Protein AF-A0A0Q4F014-F1 (afdb_monomer)

Sequence (186 aa):
MSDSNPTPARIEATPTVIALLEAEIAEYNSRRAKLLEVVVGLTANRRAEVFRQHLEGLTLKTTYNAHRIKAGKILVAKLREELKPLIEQVLVKELAIHLAETEVVLYEDTEKDILRERAVKKETGLYADTARFIDLLYDEHEVSRDDFAALTTEDVAAVAALINERVSARLSEEMCTESLNFARKF

Structure (mmCIF, N/CA/C/O backbone):
data_AF-A0A0Q4F014-F1
#
_entry.id   AF-A0A0Q4F014-F1
#
loop_
_atom_site.group_PDB
_atom_site.id
_atom_site.type_symbol
_atom_site.label_atom_id
_atom_site.label_alt_id
_atom_site.label_comp_id
_atom_site.label_asym_id
_atom_site.label_entity_id
_atom_site.label_seq_id
_atom_site.pdbx_PDB_ins_code
_atom_site.Cartn_x
_atom_site.Cartn_y
_atom_site.Cartn_z
_atom_site.occupancy
_atom_site.B_iso_or_equiv
_atom_site.auth_seq_id
_atom_site.auth_comp_id
_atom_site.auth_asym_id
_atom_site.auth_atom_id
_atom_site.pdbx_PDB_model_num
ATOM 1 N N . MET A 1 1 ? 9.035 -53.066 -26.451 1.00 45.34 1 MET A N 1
ATOM 2 C CA . MET A 1 1 ? 7.852 -52.536 -25.747 1.00 45.34 1 MET A CA 1
ATOM 3 C C . MET A 1 1 ? 8.224 -51.149 -25.273 1.00 45.34 1 MET A C 1
ATOM 5 O O . MET A 1 1 ? 9.157 -51.036 -24.491 1.00 45.34 1 MET A O 1
ATOM 9 N N . SER A 1 2 ? 7.609 -50.119 -25.847 1.00 42.97 2 SER A N 1
ATOM 10 C CA . SER A 1 2 ? 7.869 -48.723 -25.494 1.00 42.97 2 SER A CA 1
ATOM 11 C C . SER A 1 2 ? 6.534 -48.098 -25.129 1.00 42.97 2 SER A C 1
ATOM 13 O O . SER A 1 2 ? 5.765 -47.715 -26.009 1.00 42.97 2 SER A O 1
ATOM 15 N N . ASP A 1 3 ? 6.262 -48.069 -23.827 1.00 46.41 3 ASP A N 1
ATOM 16 C CA . ASP A 1 3 ? 5.122 -47.377 -23.241 1.00 46.41 3 ASP A CA 1
ATOM 17 C C . ASP A 1 3 ? 5.286 -45.877 -23.487 1.00 46.41 3 ASP A C 1
ATOM 19 O O . ASP A 1 3 ? 6.085 -45.187 -22.852 1.00 46.41 3 ASP A O 1
ATOM 23 N N . SER A 1 4 ? 4.559 -45.380 -24.480 1.00 50.50 4 SER A N 1
ATOM 24 C CA . SER A 1 4 ? 4.423 -43.956 -24.753 1.00 50.50 4 SER A CA 1
ATOM 25 C C . SER A 1 4 ? 3.271 -43.444 -23.898 1.00 50.50 4 SER A C 1
ATOM 27 O O . SER A 1 4 ? 2.104 -43.615 -24.240 1.00 50.50 4 SER A O 1
ATOM 29 N N . ASN A 1 5 ? 3.599 -42.832 -22.759 1.00 49.75 5 ASN A N 1
ATOM 30 C CA . ASN A 1 5 ? 2.619 -42.064 -22.000 1.00 49.75 5 ASN A CA 1
ATOM 31 C C . ASN A 1 5 ? 2.065 -40.943 -22.899 1.00 49.75 5 ASN A C 1
ATOM 33 O O . ASN A 1 5 ? 2.863 -40.173 -23.448 1.00 49.75 5 ASN A O 1
ATOM 37 N N . PRO A 1 6 ? 0.735 -40.817 -23.059 1.00 55.22 6 PRO A N 1
ATOM 38 C CA . PRO A 1 6 ? 0.159 -39.723 -23.821 1.00 55.22 6 PRO A CA 1
ATOM 39 C C . PRO A 1 6 ? 0.491 -38.405 -23.122 1.00 55.22 6 PRO A C 1
ATOM 41 O O . PRO A 1 6 ? 0.203 -38.208 -21.941 1.00 55.22 6 PRO A O 1
ATOM 44 N N . THR A 1 7 ? 1.130 -37.502 -23.860 1.00 52.91 7 THR A N 1
ATOM 45 C CA . THR A 1 7 ? 1.354 -36.124 -23.428 1.00 52.91 7 THR A CA 1
ATOM 46 C C . THR A 1 7 ? -0.013 -35.493 -23.144 1.00 52.91 7 THR A C 1
ATOM 48 O O . THR A 1 7 ? -0.881 -35.564 -24.019 1.00 52.91 7 THR A O 1
ATOM 51 N N . PRO A 1 8 ? -0.258 -34.911 -21.954 1.00 55.22 8 PRO A N 1
ATOM 52 C CA . PRO A 1 8 ? -1.534 -34.266 -21.676 1.00 55.22 8 PRO A CA 1
ATOM 53 C C . PRO A 1 8 ? -1.769 -33.178 -22.723 1.00 55.22 8 PRO A C 1
ATOM 55 O O . PRO A 1 8 ? -0.875 -32.372 -22.994 1.00 55.22 8 PRO A O 1
ATOM 58 N N . ALA A 1 9 ? -2.951 -33.200 -23.344 1.00 58.34 9 ALA A N 1
ATOM 59 C CA . ALA A 1 9 ? -3.348 -32.221 -24.343 1.00 58.34 9 ALA A CA 1
ATOM 60 C C . ALA A 1 9 ? -3.104 -30.816 -23.779 1.00 58.34 9 ALA A C 1
ATOM 62 O O . ALA A 1 9 ? -3.673 -30.448 -22.749 1.00 58.34 9 ALA A O 1
ATOM 63 N N . ARG A 1 10 ? -2.224 -30.045 -24.429 1.00 52.28 10 ARG A N 1
ATOM 64 C CA . ARG A 1 10 ? -2.078 -28.617 -24.148 1.00 52.28 10 ARG A CA 1
ATOM 65 C C . ARG A 1 10 ? -3.430 -27.986 -24.447 1.00 52.28 10 ARG A C 1
ATOM 67 O O . ARG A 1 10 ? -3.801 -27.853 -25.607 1.00 52.28 10 ARG A O 1
ATOM 74 N N . ILE A 1 11 ? -4.181 -27.655 -23.401 1.00 57.47 11 ILE A N 1
ATOM 75 C CA . ILE A 1 11 ? -5.375 -26.828 -23.525 1.00 57.47 11 ILE A CA 1
ATOM 76 C C . ILE A 1 11 ? -4.857 -25.456 -23.953 1.00 57.47 11 ILE A C 1
ATOM 78 O O . ILE A 1 11 ? -4.347 -24.695 -23.134 1.00 57.47 11 ILE A O 1
ATOM 82 N N . GLU A 1 12 ? -4.891 -25.176 -25.254 1.00 58.44 12 GLU A N 1
ATOM 83 C CA . GLU A 1 12 ? -4.642 -23.832 -25.758 1.00 58.44 12 GLU A CA 1
ATOM 84 C C . GLU A 1 12 ? -5.725 -22.928 -25.172 1.00 58.44 12 GLU A C 1
ATOM 86 O O . GLU A 1 12 ? -6.923 -23.168 -25.354 1.00 58.44 12 GLU A O 1
ATOM 91 N N . ALA A 1 13 ? -5.300 -21.932 -24.395 1.00 58.28 13 ALA A N 1
ATOM 92 C CA . ALA A 1 13 ? -6.182 -20.949 -23.790 1.00 58.28 13 ALA A CA 1
ATOM 93 C C . ALA A 1 13 ? -6.796 -20.095 -24.905 1.00 58.28 13 ALA A C 1
ATOM 95 O O . ALA A 1 13 ? -6.282 -19.044 -25.279 1.00 58.28 13 ALA A O 1
ATOM 96 N N . THR A 1 14 ? -7.878 -20.597 -25.492 1.00 73.81 14 THR A N 1
ATOM 97 C CA . THR A 1 14 ? -8.671 -19.843 -26.455 1.00 73.81 14 THR A CA 1
ATOM 98 C C . THR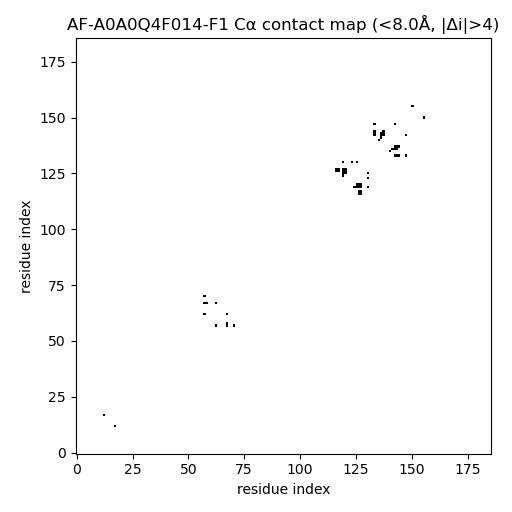 A 1 14 ? -9.268 -18.616 -25.757 1.00 73.81 14 THR A C 1
ATOM 100 O O . THR A 1 14 ? -9.560 -18.678 -24.558 1.00 73.81 14 THR A O 1
ATOM 103 N N . PRO A 1 15 ? -9.500 -17.507 -26.482 1.00 74.88 15 PRO A N 1
ATOM 104 C CA . PRO A 1 15 ? -10.088 -16.290 -25.912 1.00 74.88 15 PRO A CA 1
ATOM 105 C C . PRO A 1 15 ? -11.377 -16.553 -25.117 1.00 74.88 15 PRO A C 1
ATOM 107 O O . PRO A 1 15 ? -11.633 -15.924 -24.097 1.00 74.88 15 PRO A O 1
ATOM 110 N N . THR A 1 16 ? -12.156 -17.551 -25.538 1.00 79.19 16 THR A N 1
ATOM 111 C CA . THR A 1 16 ? -13.380 -17.998 -24.869 1.00 79.19 16 THR A CA 1
ATOM 112 C C . THR A 1 16 ? -13.122 -18.634 -23.499 1.00 79.19 16 THR A C 1
ATOM 114 O O . THR A 1 16 ? -13.867 -18.383 -22.557 1.00 79.19 16 THR A O 1
ATOM 117 N N . VAL A 1 17 ? -12.069 -19.447 -23.362 1.00 75.81 17 VAL A N 1
ATOM 118 C CA . VAL A 1 17 ? -11.690 -20.083 -22.086 1.00 75.81 17 VAL A CA 1
ATOM 119 C C . VAL A 1 17 ? -11.156 -19.042 -21.104 1.00 75.81 17 VAL A C 1
ATOM 121 O O . VAL A 1 17 ? -11.468 -19.110 -19.919 1.00 75.81 17 VAL A O 1
ATOM 124 N N . ILE A 1 18 ? -10.412 -18.052 -21.602 1.00 75.56 18 ILE A N 1
ATOM 125 C CA . ILE A 1 18 ? -9.924 -16.922 -20.800 1.00 75.56 18 ILE A CA 1
ATOM 126 C C . ILE A 1 18 ? -11.105 -16.095 -20.275 1.00 75.56 18 ILE A C 1
ATOM 128 O O . ILE A 1 18 ? -11.187 -15.869 -19.073 1.00 75.56 18 ILE A O 1
ATOM 132 N N . ALA A 1 19 ? -12.072 -15.746 -21.129 1.00 77.94 19 ALA A N 1
ATOM 133 C CA . ALA A 1 19 ? -13.258 -14.993 -20.715 1.00 77.94 19 ALA A CA 1
ATOM 134 C C . ALA A 1 19 ? -14.113 -15.741 -19.671 1.00 77.94 19 ALA A C 1
ATOM 136 O O . ALA A 1 19 ? -14.634 -15.134 -18.736 1.00 77.94 19 ALA A O 1
ATOM 137 N N . LEU A 1 20 ? -14.240 -17.068 -19.798 1.00 80.81 20 LEU A N 1
ATOM 138 C CA . LEU A 1 20 ? -14.924 -17.899 -18.799 1.00 80.81 20 LEU A CA 1
ATOM 139 C C . LEU A 1 20 ? -14.169 -17.929 -17.462 1.00 80.81 20 LEU A C 1
ATOM 141 O O . LEU A 1 20 ? -14.793 -17.839 -16.407 1.00 80.81 20 LEU A O 1
ATOM 145 N N . LEU A 1 21 ? -12.836 -18.014 -17.495 1.00 73.25 21 LEU A N 1
ATOM 146 C CA . LEU A 1 21 ? -11.988 -17.929 -16.303 1.00 73.25 21 LEU A CA 1
ATOM 147 C C . LEU A 1 21 ? -12.102 -16.565 -15.617 1.00 73.25 21 LEU A C 1
ATOM 149 O O . LEU A 1 21 ? -12.238 -16.507 -14.399 1.00 73.25 21 LEU A O 1
ATOM 153 N N . GLU A 1 22 ? -12.082 -15.476 -16.380 1.00 78.94 22 GLU A N 1
ATOM 154 C CA . GLU A 1 22 ? -12.242 -14.116 -15.856 1.00 78.94 22 GLU A CA 1
ATOM 155 C C . GLU A 1 22 ? -13.612 -13.920 -15.198 1.00 78.94 22 GLU A C 1
ATOM 157 O O . GLU A 1 22 ? -13.694 -13.367 -14.098 1.00 78.94 22 GLU A O 1
ATOM 162 N N . ALA A 1 23 ? -14.679 -14.432 -15.820 1.00 82.62 23 ALA A N 1
ATOM 163 C CA . ALA A 1 23 ? -16.021 -14.411 -15.249 1.00 82.62 23 ALA A CA 1
ATOM 164 C C . ALA A 1 23 ? -16.101 -15.215 -13.939 1.00 82.62 23 ALA A C 1
ATOM 166 O O . ALA A 1 23 ? -16.638 -14.720 -12.947 1.00 82.62 23 ALA A O 1
ATOM 167 N N . GLU A 1 24 ? -15.509 -16.412 -13.896 1.00 80.38 24 GLU A N 1
ATOM 168 C CA . GLU A 1 24 ? -15.485 -17.248 -12.690 1.00 80.38 24 GLU A CA 1
ATOM 169 C C . GLU A 1 24 ? -14.663 -16.598 -11.565 1.00 80.38 24 GLU A C 1
ATOM 171 O O . GLU A 1 24 ? -15.078 -16.609 -10.404 1.00 80.38 24 GLU A O 1
ATOM 176 N N . ILE A 1 25 ? -13.525 -15.972 -11.892 1.00 76.38 25 ILE A N 1
ATOM 177 C CA . ILE A 1 25 ? -12.703 -15.214 -10.937 1.00 76.38 25 ILE A CA 1
ATOM 178 C C . ILE A 1 25 ? -13.498 -14.030 -10.373 1.00 76.38 25 ILE A C 1
ATOM 180 O O . ILE A 1 25 ? -13.494 -13.807 -9.158 1.00 76.38 25 ILE A O 1
ATOM 184 N N . ALA A 1 26 ? -14.208 -13.285 -11.224 1.00 80.88 26 ALA A N 1
ATOM 185 C CA . ALA A 1 26 ? -15.057 -12.179 -10.793 1.00 80.88 26 ALA A CA 1
ATOM 186 C C . ALA A 1 26 ? -16.190 -12.662 -9.869 1.00 80.88 26 ALA A C 1
ATOM 188 O O . ALA A 1 26 ? -16.422 -12.079 -8.804 1.00 80.88 26 ALA A O 1
ATOM 189 N N . GLU A 1 27 ? -16.852 -13.767 -10.219 1.00 87.12 27 GLU A N 1
ATOM 190 C CA . GLU A 1 27 ? -17.915 -14.359 -9.407 1.00 87.12 27 GLU A CA 1
ATOM 191 C C . GLU A 1 27 ? -17.386 -14.900 -8.070 1.00 87.12 27 GLU A C 1
ATOM 193 O O . GLU A 1 27 ? -18.003 -14.705 -7.017 1.00 87.12 27 GLU A O 1
ATOM 198 N N . TYR A 1 28 ? -16.230 -15.566 -8.075 1.00 83.50 28 TYR A N 1
ATOM 199 C CA . TYR A 1 28 ? -15.555 -16.034 -6.866 1.00 83.50 28 TYR A CA 1
ATOM 200 C C . TYR A 1 28 ? -15.204 -14.869 -5.932 1.00 83.50 28 TYR A C 1
ATOM 202 O O . TYR A 1 28 ? -15.502 -14.921 -4.735 1.00 83.50 28 TYR A O 1
ATOM 210 N N . ASN A 1 29 ? -14.635 -13.787 -6.470 1.00 76.94 29 ASN A N 1
ATOM 211 C CA . ASN A 1 29 ? -14.290 -12.600 -5.690 1.00 76.94 29 ASN A CA 1
ATOM 212 C C . ASN A 1 29 ? -15.531 -11.927 -5.085 1.00 76.94 29 ASN A C 1
ATOM 214 O O . ASN A 1 29 ? -15.505 -11.546 -3.912 1.00 76.94 29 ASN A O 1
ATOM 218 N N . SER A 1 30 ? -16.639 -11.862 -5.830 1.00 85.06 30 SER A N 1
ATOM 219 C CA . SER A 1 30 ? -17.924 -11.356 -5.328 1.00 85.06 30 SER A CA 1
ATOM 220 C C . SER A 1 30 ? -18.484 -12.220 -4.188 1.00 85.06 30 SER A C 1
ATOM 222 O O . SER A 1 30 ? -18.825 -11.711 -3.113 1.00 85.06 30 SER A O 1
ATOM 224 N N . ARG A 1 31 ? -18.489 -13.551 -4.361 1.00 85.00 31 ARG A N 1
ATOM 225 C CA . ARG A 1 31 ? -18.903 -14.510 -3.318 1.00 85.00 31 ARG A CA 1
ATOM 226 C C . ARG A 1 31 ? -18.041 -14.383 -2.058 1.00 85.00 31 ARG A C 1
ATOM 228 O O . ARG A 1 31 ? -18.578 -14.360 -0.949 1.00 85.00 31 ARG A O 1
ATOM 235 N N . ARG A 1 32 ? -16.721 -14.241 -2.215 1.00 81.31 32 ARG A N 1
ATOM 236 C CA . ARG A 1 32 ? -15.766 -14.040 -1.113 1.00 81.31 32 ARG A CA 1
ATOM 237 C C . ARG A 1 32 ? -16.019 -12.733 -0.359 1.00 81.31 32 ARG A C 1
ATOM 239 O O . ARG A 1 32 ? -16.021 -12.754 0.870 1.00 81.31 32 ARG A O 1
ATOM 246 N N . ALA A 1 33 ? -16.253 -11.623 -1.060 1.00 79.19 33 ALA A N 1
ATOM 247 C CA . ALA A 1 33 ? -16.550 -10.331 -0.438 1.00 79.19 33 ALA A CA 1
ATOM 248 C C . ALA A 1 33 ? -17.818 -10.398 0.429 1.00 79.19 33 ALA A C 1
ATOM 250 O O . ALA A 1 33 ? -17.796 -9.998 1.593 1.00 79.19 33 ALA A O 1
ATOM 251 N N . LYS A 1 34 ? -18.886 -11.013 -0.093 1.00 78.56 34 LYS A N 1
ATOM 252 C CA . LYS A 1 34 ? -20.145 -11.212 0.63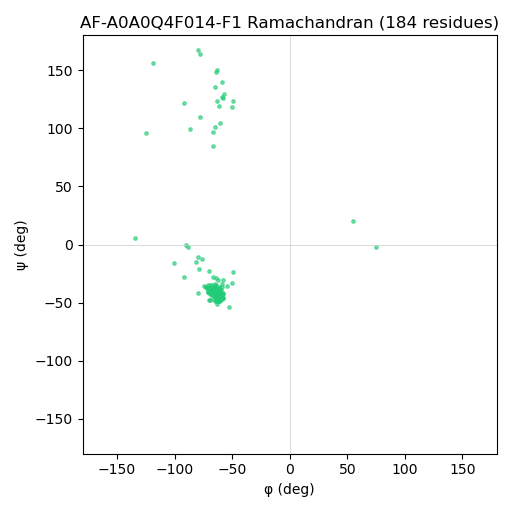9 1.00 78.56 34 LYS A CA 1
ATOM 253 C C . LYS A 1 34 ? -19.973 -12.099 1.876 1.00 78.56 34 LYS A C 1
ATOM 255 O O . LYS A 1 34 ? -20.554 -11.831 2.925 1.00 78.56 34 LYS A O 1
ATOM 260 N N . LEU A 1 35 ? -19.159 -13.153 1.776 1.00 72.75 35 LEU A N 1
ATOM 261 C CA . LEU A 1 35 ? -18.855 -14.025 2.912 1.00 72.75 35 LEU A CA 1
ATOM 262 C C . LEU A 1 35 ? -18.100 -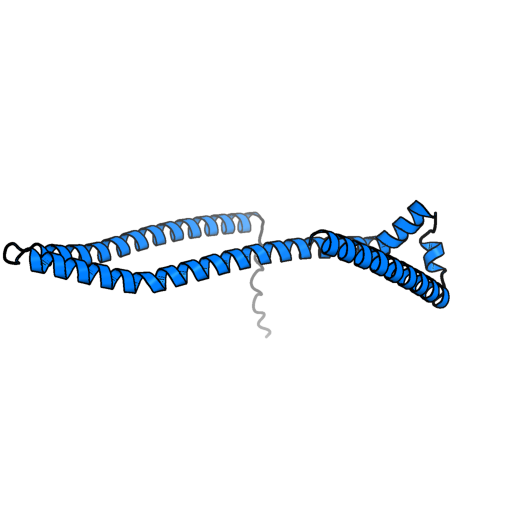13.266 4.013 1.00 72.75 35 LEU A C 1
ATOM 264 O O . LEU A 1 35 ? -18.423 -13.409 5.191 1.00 72.75 35 LEU A O 1
ATOM 268 N N . LEU A 1 36 ? -17.120 -12.442 3.632 1.00 69.94 36 LEU A N 1
ATOM 269 C CA . LEU A 1 36 ? -16.377 -11.596 4.565 1.00 69.94 36 LEU A CA 1
ATOM 270 C C . LEU A 1 36 ? -17.295 -10.589 5.260 1.00 69.94 36 LEU A C 1
ATOM 272 O O . LEU A 1 36 ? -17.232 -10.476 6.480 1.00 69.94 36 LEU A O 1
ATOM 276 N N . GLU A 1 37 ? -18.187 -9.926 4.526 1.00 71.31 37 GLU A N 1
ATOM 277 C CA . GLU A 1 37 ? -19.175 -8.998 5.090 1.00 71.31 37 GLU A CA 1
ATOM 278 C C . GLU A 1 37 ? -20.071 -9.684 6.135 1.00 71.31 37 GLU A C 1
ATOM 280 O O . GLU A 1 37 ? -20.238 -9.185 7.250 1.00 71.31 37 GLU A O 1
ATOM 285 N N . VAL A 1 38 ? -20.576 -10.882 5.823 1.00 68.44 38 VAL A N 1
ATOM 286 C CA . VAL A 1 38 ? -21.398 -11.680 6.746 1.00 68.44 38 VAL A CA 1
ATOM 287 C C . VAL A 1 38 ? -20.604 -12.112 7.981 1.00 68.44 38 VAL A C 1
ATOM 289 O O . VAL A 1 38 ? -21.108 -12.006 9.099 1.00 68.44 38 VAL A O 1
ATOM 292 N N . VAL A 1 39 ? -19.361 -12.574 7.821 1.00 64.06 39 VAL A N 1
ATOM 293 C CA . VAL A 1 39 ? -18.500 -12.978 8.947 1.00 64.06 39 VAL A CA 1
ATOM 294 C C . VAL A 1 39 ? -18.150 -11.779 9.829 1.00 64.06 39 VAL A C 1
ATOM 296 O O . VAL A 1 39 ? -18.202 -11.893 11.057 1.00 64.06 39 VAL A O 1
ATOM 299 N N . VAL A 1 40 ? -17.849 -10.621 9.240 1.00 68.31 40 VAL A N 1
ATOM 300 C CA . VAL A 1 40 ? -17.622 -9.362 9.967 1.00 68.31 40 VAL A CA 1
ATOM 301 C C . VAL A 1 40 ? -18.883 -8.960 10.735 1.00 68.31 40 VAL A C 1
ATOM 303 O O . VAL A 1 40 ? -18.802 -8.709 11.937 1.00 68.31 40 VAL A O 1
ATOM 306 N N . GLY A 1 41 ? -20.058 -9.004 10.103 1.00 63.75 41 GLY A N 1
ATOM 307 C CA . GLY A 1 41 ? -21.338 -8.728 10.761 1.00 63.75 41 GLY A CA 1
ATOM 308 C C . GLY A 1 41 ? -21.638 -9.687 11.920 1.00 63.75 41 GLY A C 1
ATOM 309 O O . GLY A 1 41 ? -22.002 -9.257 13.015 1.00 63.75 41 GLY A O 1
ATOM 310 N N . LEU A 1 42 ? -21.422 -10.992 11.732 1.00 55.56 42 LEU A N 1
ATOM 311 C CA . LEU A 1 42 ? -21.648 -12.018 12.759 1.00 55.56 42 LEU A CA 1
ATOM 312 C C . LEU A 1 42 ? -20.670 -11.903 13.937 1.00 55.56 42 LEU A C 1
ATOM 314 O O . LEU A 1 42 ? -21.066 -12.054 15.096 1.00 55.56 42 LEU A O 1
ATOM 318 N N . THR A 1 43 ? -19.394 -11.629 13.664 1.00 57.94 43 THR A N 1
ATOM 319 C CA . THR A 1 43 ? -18.368 -11.474 14.707 1.00 57.94 43 THR A CA 1
ATOM 320 C C . THR A 1 43 ? -18.524 -10.165 15.479 1.00 57.94 43 THR A C 1
ATOM 322 O O . THR A 1 43 ? -18.359 -10.171 16.704 1.00 57.94 43 THR A O 1
ATOM 325 N N . ALA A 1 44 ? -18.921 -9.078 14.811 1.00 58.09 44 ALA A N 1
ATOM 326 C CA . ALA A 1 44 ? -19.290 -7.819 15.453 1.00 58.09 44 ALA A CA 1
ATOM 327 C C . ALA A 1 44 ? -20.519 -7.991 16.363 1.00 58.09 44 ALA A C 1
ATOM 329 O O . ALA A 1 44 ? -20.475 -7.590 17.527 1.00 58.09 44 ALA A O 1
ATOM 330 N N . ASN A 1 45 ? -21.565 -8.680 15.889 1.00 59.03 45 ASN A N 1
ATOM 331 C CA . ASN A 1 45 ? -22.789 -8.922 16.661 1.00 59.03 45 ASN A CA 1
ATOM 332 C C . ASN A 1 45 ? -22.545 -9.792 17.899 1.00 59.03 45 ASN A C 1
ATOM 334 O O . ASN A 1 45 ? -22.982 -9.435 18.990 1.00 59.03 45 ASN A O 1
ATOM 338 N N . ARG A 1 46 ? -21.783 -10.888 17.781 1.00 57.81 46 ARG A N 1
ATOM 339 C CA . ARG A 1 46 ? -21.501 -11.775 18.924 1.00 57.81 46 ARG A CA 1
ATOM 340 C C . ARG A 1 46 ? -20.660 -11.092 20.005 1.00 57.81 46 ARG A C 1
ATOM 342 O O . ARG A 1 46 ? -20.898 -11.312 21.189 1.00 57.81 46 ARG A O 1
ATOM 349 N N . ARG A 1 47 ? -19.685 -10.259 19.625 1.00 65.19 47 ARG A N 1
ATOM 350 C CA . ARG A 1 47 ? -18.888 -9.481 20.591 1.00 65.19 47 ARG A CA 1
ATOM 351 C C . ARG A 1 47 ? -19.714 -8.361 21.225 1.00 65.19 47 ARG A C 1
ATOM 353 O O . ARG A 1 47 ? -19.616 -8.162 22.433 1.00 65.19 47 ARG A O 1
ATOM 360 N N . ALA A 1 48 ? -20.568 -7.693 20.451 1.00 65.56 48 ALA A N 1
ATOM 361 C CA . ALA A 1 48 ? -21.510 -6.707 20.975 1.00 65.56 48 ALA A CA 1
ATOM 362 C C . ALA A 1 48 ? -22.495 -7.328 21.983 1.00 65.56 48 ALA A C 1
ATOM 364 O O . ALA A 1 48 ? -22.765 -6.715 23.010 1.00 65.56 48 ALA A O 1
ATOM 365 N N . GLU A 1 49 ? -22.969 -8.555 21.740 1.00 65.94 49 GLU A N 1
ATOM 366 C CA . GLU A 1 49 ? -23.815 -9.333 22.659 1.00 65.94 49 GLU A CA 1
ATOM 367 C C . GLU A 1 49 ? -23.136 -9.553 24.023 1.00 65.94 49 GLU A C 1
ATOM 369 O O . GLU A 1 49 ? -23.738 -9.315 25.068 1.00 65.94 49 GLU A O 1
ATOM 374 N N . VAL A 1 50 ? -21.855 -9.945 24.021 1.00 70.62 50 VAL A N 1
ATOM 375 C CA . VAL A 1 50 ? -21.068 -10.183 25.245 1.00 70.62 50 VAL A CA 1
ATOM 376 C C . VAL A 1 50 ? -20.898 -8.894 26.053 1.00 70.62 50 VAL A C 1
ATOM 378 O O . VAL A 1 50 ? -21.074 -8.895 27.272 1.00 70.62 50 VAL A O 1
ATOM 381 N N . PHE A 1 51 ? -20.604 -7.772 25.390 1.00 67.38 51 PHE A N 1
ATOM 382 C CA . PHE A 1 51 ? -20.507 -6.479 26.072 1.00 67.38 51 PHE A CA 1
ATOM 383 C C . PHE A 1 51 ? -21.867 -5.980 26.568 1.00 67.38 51 PHE A C 1
ATOM 385 O O . PHE A 1 51 ? -21.939 -5.403 27.654 1.00 67.38 51 PHE A O 1
ATOM 392 N N . ARG A 1 52 ? -22.951 -6.253 25.833 1.00 70.88 52 ARG A N 1
ATOM 393 C CA . ARG A 1 52 ? -24.323 -5.939 26.250 1.00 70.88 52 ARG A CA 1
ATOM 394 C C . ARG A 1 52 ? -24.700 -6.681 27.529 1.00 70.88 52 ARG A C 1
ATOM 396 O O . ARG A 1 52 ? -25.133 -6.037 28.475 1.00 70.88 52 ARG A O 1
ATOM 403 N N . GLN A 1 53 ? -24.419 -7.980 27.611 1.00 72.81 53 GLN A N 1
ATOM 404 C CA . GLN A 1 53 ? -24.642 -8.782 28.822 1.00 72.81 53 GLN A CA 1
ATOM 405 C C . GLN A 1 53 ? -23.824 -8.272 30.019 1.00 72.81 53 GLN A C 1
ATOM 407 O O . GLN A 1 53 ? -24.312 -8.237 31.149 1.00 72.81 53 GLN A O 1
ATOM 412 N N . HIS A 1 54 ? -22.586 -7.824 29.786 1.00 70.06 54 HIS A N 1
ATOM 413 C CA . HIS A 1 54 ? -21.756 -7.234 30.840 1.00 70.06 54 HIS A CA 1
ATOM 414 C C . HIS A 1 54 ? -22.338 -5.905 31.354 1.00 70.06 54 HIS A C 1
ATOM 416 O O . HIS A 1 54 ? -22.352 -5.652 32.558 1.00 70.06 54 HIS A O 1
ATOM 422 N N . LEU A 1 55 ? -22.869 -5.073 30.452 1.00 71.44 55 LEU A N 1
ATOM 423 C CA . LEU A 1 55 ? -23.565 -3.832 30.798 1.00 71.44 55 LEU A CA 1
ATOM 424 C C . LEU A 1 55 ? -24.910 -4.095 31.496 1.00 71.44 55 LEU A C 1
ATOM 426 O O . LEU A 1 55 ? -25.236 -3.396 32.453 1.00 71.44 55 LEU A O 1
ATOM 430 N N . GLU A 1 56 ? -25.658 -5.119 31.087 1.00 72.25 56 GLU A N 1
ATOM 431 C CA . GLU A 1 56 ? -26.892 -5.573 31.746 1.00 72.25 56 GLU A CA 1
ATOM 432 C C . GLU A 1 56 ? -26.630 -6.068 33.180 1.00 72.25 56 GLU A C 1
ATOM 434 O O . GLU A 1 56 ? -27.379 -5.747 34.104 1.00 72.25 56 GLU A O 1
ATOM 439 N N . GLY A 1 57 ? -25.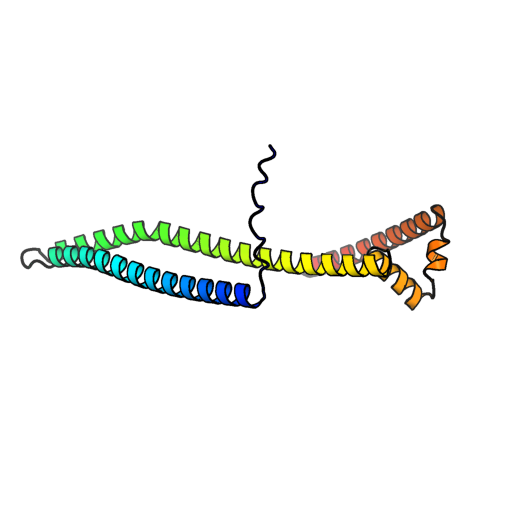509 -6.758 33.416 1.00 68.44 57 GLY A N 1
ATOM 440 C CA . GLY A 1 57 ? -25.066 -7.119 34.767 1.00 68.44 57 GLY A CA 1
ATOM 441 C C . GLY A 1 57 ? -24.763 -5.901 35.652 1.00 68.44 57 GLY A C 1
ATOM 442 O O . GLY A 1 57 ? -24.992 -5.928 36.863 1.00 68.44 57 GLY A O 1
ATOM 443 N N . LEU A 1 58 ? -24.310 -4.792 35.060 1.00 64.69 58 LEU A N 1
ATOM 444 C CA . LEU A 1 58 ? -24.057 -3.539 35.774 1.00 64.69 58 LEU A CA 1
ATOM 445 C C . LEU A 1 58 ? -25.337 -2.738 36.057 1.00 64.69 58 LEU A C 1
ATOM 447 O O . LEU A 1 58 ? -25.338 -1.923 36.979 1.00 64.69 58 LEU A O 1
ATOM 451 N N . THR A 1 59 ? -26.433 -2.954 35.325 1.00 61.09 59 THR A N 1
ATOM 452 C CA . THR A 1 59 ? -27.707 -2.233 35.521 1.00 61.09 59 THR A CA 1
ATOM 453 C C . THR A 1 59 ? -28.650 -2.889 36.540 1.00 61.09 59 THR A C 1
ATOM 455 O O . THR A 1 59 ? -29.683 -2.296 36.874 1.00 61.09 59 THR A O 1
ATOM 458 N N . LEU A 1 60 ? -28.279 -4.042 37.119 1.00 71.88 60 LEU A N 1
ATOM 459 C CA . LEU A 1 60 ? -29.036 -4.750 38.165 1.00 71.88 60 LEU A CA 1
ATOM 460 C C . LEU A 1 60 ? -29.449 -3.824 39.318 1.00 71.88 60 LEU A C 1
ATOM 462 O O . LEU A 1 60 ? -28.597 -3.206 39.958 1.00 71.88 60 LEU A O 1
ATOM 466 N N . LYS A 1 61 ? -30.760 -3.742 39.610 1.00 61.72 61 LYS A N 1
ATOM 467 C CA . LYS A 1 61 ? -31.388 -2.822 40.594 1.00 61.72 61 LYS A CA 1
ATOM 468 C C . LYS A 1 61 ? -30.725 -2.788 41.981 1.00 61.72 61 LYS A C 1
ATOM 470 O O . LYS A 1 61 ? -30.862 -1.790 42.676 1.00 61.72 61 LYS A O 1
ATOM 475 N N . THR A 1 62 ? -30.020 -3.843 42.371 1.00 67.56 62 THR A N 1
ATOM 476 C CA . THR A 1 62 ? -29.350 -3.993 43.671 1.00 67.56 62 THR A CA 1
ATOM 477 C C . THR A 1 62 ? -27.987 -3.294 43.761 1.00 67.56 62 THR A C 1
ATOM 479 O O . THR A 1 62 ? -27.477 -3.092 44.859 1.00 67.56 62 THR A O 1
ATOM 482 N N . THR A 1 63 ? -27.392 -2.889 42.637 1.00 68.75 63 THR A N 1
ATOM 483 C CA . THR A 1 63 ? -26.065 -2.257 42.601 1.00 68.75 63 THR A CA 1
ATOM 484 C C . THR A 1 63 ? -26.180 -0.733 42.683 1.00 68.75 63 THR A C 1
ATOM 486 O O . THR A 1 63 ? -26.783 -0.118 41.804 1.00 68.75 63 THR A O 1
ATOM 489 N N . TYR A 1 64 ? -25.564 -0.093 43.684 1.00 79.19 64 TYR A N 1
ATOM 490 C CA . TYR A 1 64 ? -25.551 1.372 43.826 1.00 79.19 64 TYR A CA 1
ATOM 491 C C . TYR A 1 64 ? -24.938 2.084 42.605 1.00 79.19 64 TYR A C 1
ATOM 493 O O . TYR A 1 64 ? -23.894 1.675 42.092 1.00 79.19 64 TYR A O 1
ATOM 501 N N . ASN A 1 65 ? -25.525 3.215 42.191 1.00 79.44 65 ASN A N 1
ATOM 502 C CA . ASN A 1 65 ? -25.104 3.973 41.000 1.00 79.44 65 ASN A CA 1
ATOM 503 C C . ASN A 1 65 ? -23.616 4.366 40.997 1.00 79.44 65 ASN A C 1
ATOM 505 O O . ASN A 1 65 ? -22.975 4.311 39.949 1.00 79.44 65 ASN A O 1
ATOM 509 N N . ALA A 1 66 ? -23.033 4.693 42.155 1.00 80.94 66 ALA A N 1
ATOM 510 C CA . ALA A 1 66 ? -21.609 5.018 42.262 1.00 80.94 66 ALA A CA 1
ATOM 511 C C . ALA A 1 66 ? -20.698 3.856 41.811 1.00 80.94 66 ALA A C 1
ATOM 513 O O . ALA A 1 66 ? -19.705 4.071 41.113 1.00 80.94 66 ALA A O 1
ATOM 514 N N . HIS A 1 67 ? -21.067 2.615 42.141 1.00 78.75 67 HIS A N 1
ATOM 515 C CA . HIS A 1 67 ? -20.323 1.423 41.731 1.00 78.75 67 HIS A CA 1
ATOM 516 C C . HIS A 1 67 ? -20.482 1.140 40.234 1.00 78.75 67 HIS A C 1
ATOM 518 O O . HIS A 1 67 ? -19.501 0.795 39.576 1.00 78.75 67 HIS A O 1
ATOM 524 N N . ARG A 1 68 ? -21.678 1.370 39.676 1.00 76.62 68 ARG A N 1
ATOM 525 C CA . ARG A 1 68 ? -21.937 1.240 38.231 1.00 76.62 68 ARG A CA 1
ATOM 526 C C . ARG A 1 68 ? -21.090 2.217 37.415 1.00 76.62 68 ARG A C 1
ATOM 528 O O . ARG A 1 68 ? -20.451 1.818 36.446 1.00 76.62 68 ARG A O 1
ATOM 535 N N . ILE A 1 69 ? -21.023 3.479 37.850 1.00 79.81 69 ILE A N 1
ATOM 536 C CA . ILE A 1 69 ? -20.199 4.518 37.212 1.00 79.81 69 ILE A CA 1
ATOM 537 C C . ILE A 1 69 ? -18.716 4.138 37.270 1.00 79.81 69 ILE A C 1
ATOM 539 O O . ILE A 1 69 ? -18.013 4.248 36.265 1.00 79.81 69 ILE A O 1
ATOM 543 N N . LYS A 1 70 ? -18.231 3.668 38.427 1.00 81.50 70 LYS A N 1
ATOM 544 C CA . LYS A 1 70 ? -16.836 3.234 38.582 1.00 81.50 70 LYS A CA 1
ATOM 545 C C . LYS A 1 70 ? -16.503 2.066 37.648 1.00 81.50 70 LYS A C 1
ATOM 547 O O . LYS A 1 70 ? -15.491 2.127 36.955 1.00 81.50 70 LYS A O 1
ATOM 552 N N . ALA A 1 71 ? -17.360 1.049 37.584 1.00 78.81 71 ALA A N 1
ATOM 553 C CA . ALA A 1 71 ? -17.172 -0.100 36.701 1.00 78.81 71 ALA A CA 1
ATOM 554 C C . ALA A 1 71 ? -17.195 0.292 35.213 1.00 78.81 71 ALA A C 1
ATOM 556 O O . ALA A 1 71 ? -16.324 -0.132 34.458 1.00 78.81 71 ALA A O 1
ATOM 557 N N . GLY A 1 72 ? -18.119 1.172 34.807 1.00 80.69 72 GLY A N 1
ATOM 558 C CA . GLY A 1 72 ? -18.175 1.696 33.440 1.00 80.69 72 GLY A CA 1
ATOM 559 C C . GLY A 1 72 ? -16.904 2.454 33.045 1.00 80.69 72 GLY A C 1
ATOM 560 O O . GLY A 1 72 ? -16.359 2.223 31.969 1.00 80.69 72 GLY A O 1
ATOM 561 N N . LYS A 1 73 ? -16.368 3.300 33.937 1.00 83.44 73 LYS A N 1
ATOM 562 C CA . LYS A 1 73 ? -15.095 4.004 33.699 1.00 83.44 73 LYS A CA 1
ATOM 563 C C . LYS A 1 73 ? -13.916 3.040 33.529 1.00 83.44 73 LYS A C 1
ATOM 565 O O . LYS A 1 73 ? -13.091 3.257 32.647 1.00 83.44 73 LYS A O 1
ATOM 570 N N . ILE A 1 74 ? -13.852 1.981 34.338 1.00 83.00 74 ILE A N 1
ATOM 571 C CA . ILE A 1 74 ? -12.804 0.951 34.240 1.00 83.00 74 ILE A CA 1
ATOM 572 C C . ILE A 1 74 ? -12.910 0.197 32.909 1.00 83.00 74 ILE A C 1
ATOM 574 O O . ILE A 1 74 ? -11.900 0.010 32.235 1.00 83.00 74 ILE A O 1
ATOM 578 N N . LEU A 1 75 ? -14.123 -0.187 32.501 1.00 81.75 75 LEU A N 1
ATOM 579 C CA . LEU A 1 75 ? -14.349 -0.873 31.229 1.00 81.75 75 LEU A CA 1
ATOM 580 C C . LEU A 1 75 ? -13.938 0.001 30.036 1.00 81.75 75 LEU A C 1
ATOM 582 O O . LEU A 1 75 ? -13.237 -0.475 29.148 1.00 81.75 75 LEU A O 1
ATOM 586 N N . VAL A 1 76 ? -14.306 1.287 30.038 1.00 80.69 76 VAL A N 1
ATOM 587 C CA . VAL A 1 76 ? -13.888 2.237 28.992 1.00 80.69 76 VAL A CA 1
ATOM 588 C C . VAL A 1 76 ? -12.368 2.376 28.940 1.00 80.69 76 VAL A C 1
ATOM 590 O O . VAL A 1 76 ? -11.802 2.367 27.851 1.00 80.69 76 VAL A O 1
ATOM 593 N N . ALA A 1 77 ? -11.700 2.497 30.090 1.00 83.31 77 ALA A N 1
ATOM 594 C CA . ALA A 1 77 ? -10.243 2.592 30.136 1.00 83.31 77 ALA A CA 1
ATOM 595 C C . ALA A 1 77 ? -9.578 1.336 29.552 1.00 83.31 77 ALA A C 1
ATOM 597 O O . ALA A 1 77 ? -8.716 1.455 28.686 1.00 83.31 77 ALA A O 1
ATOM 598 N N . LYS A 1 78 ? -10.050 0.146 29.944 1.00 80.75 78 LYS A N 1
ATOM 599 C CA . LYS A 1 78 ? -9.547 -1.133 29.431 1.00 80.75 78 LYS A CA 1
ATOM 600 C C . LYS A 1 78 ? -9.718 -1.257 27.913 1.00 80.75 78 LYS A C 1
ATOM 602 O O . LYS A 1 78 ? -8.763 -1.571 27.215 1.00 80.75 78 LYS A O 1
ATOM 607 N N . LEU A 1 79 ? -10.908 -0.950 27.394 1.00 79.75 79 LEU A N 1
ATOM 608 C CA . LEU A 1 79 ? -11.172 -1.008 25.952 1.00 79.75 79 LEU A CA 1
ATOM 609 C C . LEU A 1 79 ? -10.338 0.010 25.166 1.00 79.75 79 LEU A C 1
ATOM 611 O O . LEU A 1 79 ? -9.926 -0.275 24.046 1.00 79.75 79 LEU A O 1
ATOM 615 N N . ARG A 1 80 ? -10.059 1.186 25.740 1.00 77.12 80 ARG A N 1
ATOM 616 C CA . ARG A 1 80 ? -9.154 2.167 25.123 1.00 77.12 80 ARG A CA 1
ATOM 617 C C . ARG A 1 80 ? -7.719 1.657 25.045 1.00 77.12 80 ARG A C 1
ATOM 619 O O . ARG A 1 80 ? -7.079 1.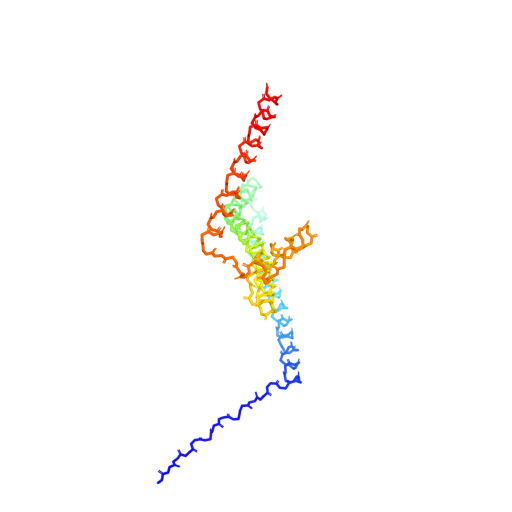873 24.020 1.00 77.12 80 ARG A O 1
ATOM 626 N N . GLU A 1 81 ? -7.225 0.990 26.086 1.00 83.62 81 GLU A N 1
ATOM 627 C CA . GLU A 1 81 ? -5.888 0.389 26.052 1.00 83.62 81 GLU A CA 1
ATOM 628 C C . GLU A 1 81 ? -5.787 -0.741 25.027 1.00 83.62 81 GLU A C 1
ATOM 630 O O . GLU A 1 81 ? -4.800 -0.805 24.303 1.00 83.62 81 GLU A O 1
ATOM 635 N N . GLU A 1 82 ? -6.818 -1.579 24.904 1.00 79.88 82 GLU A N 1
ATOM 636 C CA . GLU A 1 82 ? -6.871 -2.639 23.888 1.00 79.88 82 GLU A CA 1
ATOM 637 C C . GLU A 1 82 ? -6.976 -2.076 22.458 1.00 79.88 82 GLU A C 1
ATOM 639 O O . GLU A 1 82 ? -6.405 -2.637 21.523 1.00 79.88 82 GLU A O 1
ATOM 644 N N . LEU A 1 83 ? -7.678 -0.952 22.275 1.00 76.69 83 LEU A N 1
ATOM 645 C CA . LEU A 1 83 ? -7.874 -0.320 20.967 1.00 76.69 83 LEU A CA 1
ATOM 646 C C . LEU A 1 83 ? -6.616 0.393 20.452 1.00 76.69 83 LEU A C 1
ATOM 648 O O . LEU A 1 83 ? -6.361 0.396 19.249 1.00 76.69 83 LEU A O 1
ATOM 652 N N . LYS A 1 84 ? -5.828 0.997 21.345 1.00 75.19 84 LYS A N 1
ATOM 653 C CA . LYS A 1 84 ? -4.647 1.790 20.983 1.00 75.19 84 LYS A CA 1
ATOM 654 C C . LYS A 1 84 ? -3.648 1.053 20.064 1.00 75.19 84 LYS A C 1
ATOM 656 O O . LYS A 1 84 ? -3.377 1.586 18.988 1.00 75.19 84 LYS A O 1
ATOM 661 N N . PRO A 1 85 ? -3.149 -0.158 20.390 1.00 79.88 85 PRO A N 1
ATOM 662 C CA . PRO A 1 85 ? -2.206 -0.863 19.521 1.00 79.88 85 PRO A CA 1
ATOM 663 C C . PRO A 1 85 ? -2.836 -1.297 18.192 1.00 79.88 85 PRO A C 1
ATOM 665 O O . PRO A 1 85 ? -2.136 -1.399 17.189 1.00 79.88 85 PRO A O 1
ATOM 668 N N . LEU A 1 86 ? -4.153 -1.535 18.150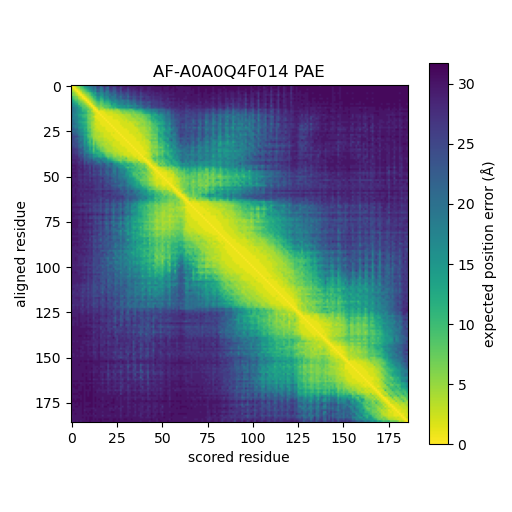 1.00 75.50 86 LEU A N 1
ATOM 669 C CA . LEU A 1 86 ? -4.853 -1.878 16.910 1.00 75.50 86 LEU A CA 1
ATOM 670 C C . LEU A 1 86 ? -4.924 -0.678 15.961 1.00 75.50 86 LEU A C 1
ATOM 672 O O . LEU A 1 86 ? -4.687 -0.839 14.768 1.00 75.50 86 LEU A O 1
ATOM 676 N N . ILE A 1 87 ? -5.195 0.522 16.483 1.00 68.62 87 ILE A N 1
ATOM 677 C CA . ILE A 1 87 ? -5.155 1.760 15.691 1.00 68.62 87 ILE A CA 1
ATOM 678 C C . ILE A 1 87 ? -3.744 1.994 15.149 1.00 68.62 87 ILE A C 1
ATOM 680 O O . ILE A 1 87 ? -3.590 2.278 13.965 1.00 68.62 87 ILE A O 1
ATOM 684 N N . GLU A 1 88 ? -2.717 1.835 15.985 1.00 73.81 88 GLU A N 1
ATOM 685 C CA . GLU A 1 88 ? -1.321 1.976 15.556 1.00 73.81 88 GLU A CA 1
ATOM 686 C C . GLU A 1 88 ? -0.976 0.981 14.436 1.00 73.81 88 GLU A C 1
ATOM 688 O O . GLU A 1 88 ? -0.408 1.374 13.420 1.00 73.81 88 GLU A O 1
ATOM 693 N N . GLN A 1 89 ? -1.387 -0.286 14.560 1.00 71.50 89 GLN A N 1
ATOM 694 C CA . GLN A 1 89 ? -1.190 -1.289 13.509 1.00 71.50 89 GLN A CA 1
ATOM 695 C C . GLN A 1 89 ? -1.911 -0.930 12.206 1.00 71.50 89 GLN A C 1
ATOM 697 O O . GLN A 1 89 ? -1.322 -1.079 11.137 1.00 71.50 89 GLN A O 1
ATOM 702 N N . VAL A 1 90 ? -3.157 -0.451 12.280 1.00 76.25 90 VAL A N 1
ATOM 703 C CA . VAL A 1 90 ? -3.917 -0.017 11.098 1.00 76.25 90 VAL A CA 1
ATOM 704 C C . VAL A 1 90 ? -3.215 1.152 10.412 1.00 76.25 90 VAL A C 1
ATOM 706 O O . VAL A 1 90 ? -2.965 1.077 9.215 1.00 76.25 90 VAL A O 1
ATOM 709 N N . LEU A 1 91 ? -2.814 2.181 11.163 1.00 74.75 91 LEU A N 1
ATOM 710 C CA . LEU A 1 91 ? -2.116 3.347 10.611 1.00 74.75 91 LEU A CA 1
ATOM 711 C C . LEU A 1 91 ? -0.781 2.972 9.957 1.00 74.75 91 LEU A C 1
ATOM 713 O O . LEU A 1 91 ? -0.473 3.448 8.868 1.00 74.75 91 LEU A O 1
ATOM 717 N N . VAL A 1 92 ? 0.002 2.093 10.591 1.00 80.69 92 VAL A N 1
ATOM 718 C CA . VAL A 1 92 ? 1.275 1.614 10.029 1.00 80.69 92 VAL A CA 1
ATOM 719 C C . VAL A 1 92 ? 1.049 0.832 8.736 1.00 80.69 92 VAL A C 1
ATOM 721 O O . VAL A 1 92 ? 1.818 0.981 7.788 1.00 80.69 92 VAL A O 1
ATOM 724 N N . LYS A 1 93 ? 0.011 -0.010 8.680 1.00 78.31 93 LYS A N 1
ATOM 725 C CA . LYS A 1 93 ? -0.306 -0.783 7.474 1.00 78.31 93 LYS A CA 1
ATOM 726 C C . LYS A 1 93 ? -0.824 0.098 6.346 1.00 78.31 93 LYS A C 1
ATOM 728 O O . LYS A 1 93 ? -0.386 -0.103 5.222 1.00 78.31 93 LYS A O 1
ATOM 733 N N . GLU A 1 94 ? -1.657 1.085 6.649 1.00 81.31 94 GLU A N 1
ATOM 734 C CA . GLU A 1 94 ? -2.143 2.045 5.657 1.00 81.31 94 GLU A CA 1
ATOM 735 C C . GLU A 1 94 ? -0.992 2.859 5.057 1.00 81.31 94 GLU A C 1
ATOM 737 O O . GLU A 1 94 ? -0.867 2.970 3.840 1.00 81.31 94 GLU A O 1
ATOM 742 N N . LEU A 1 95 ? -0.073 3.345 5.901 1.00 84.06 95 LEU A N 1
ATOM 743 C CA . LEU A 1 95 ? 1.128 4.038 5.436 1.00 84.06 95 LEU A CA 1
ATOM 744 C C . LEU A 1 95 ? 1.990 3.137 4.540 1.00 84.06 95 LEU A C 1
ATOM 746 O O . LEU A 1 95 ? 2.478 3.583 3.505 1.00 84.06 95 LEU A O 1
ATOM 750 N N . ALA A 1 96 ? 2.176 1.872 4.923 1.00 80.06 96 ALA A N 1
ATOM 751 C CA . ALA A 1 96 ? 2.943 0.919 4.127 1.00 80.06 96 ALA A CA 1
ATOM 752 C C . ALA A 1 96 ? 2.285 0.625 2.769 1.00 80.06 96 ALA A C 1
ATOM 754 O O . ALA A 1 96 ? 2.999 0.484 1.780 1.00 80.06 96 ALA A O 1
ATOM 755 N N . ILE A 1 97 ? 0.950 0.552 2.716 1.00 85.19 97 ILE A N 1
ATOM 756 C CA . ILE A 1 97 ? 0.195 0.396 1.466 1.00 85.19 97 ILE A CA 1
ATOM 757 C C . ILE A 1 97 ? 0.422 1.612 0.573 1.00 85.19 97 ILE A C 1
ATOM 759 O O . ILE A 1 97 ? 0.862 1.438 -0.556 1.00 85.19 97 ILE A O 1
ATOM 763 N N . HIS A 1 98 ? 0.234 2.828 1.086 1.00 80.12 98 HIS A N 1
ATOM 764 C CA . HIS A 1 98 ? 0.449 4.040 0.294 1.00 80.12 98 HIS A CA 1
ATOM 765 C C . HIS A 1 98 ? 1.883 4.182 -0.225 1.00 80.12 98 HIS A C 1
ATOM 767 O O . HIS A 1 98 ? 2.090 4.592 -1.368 1.00 80.12 98 HIS A O 1
ATOM 773 N N . LEU A 1 99 ? 2.885 3.821 0.584 1.00 85.94 99 LEU A N 1
ATOM 774 C CA . LEU A 1 99 ? 4.275 3.793 0.128 1.00 85.94 99 LEU A CA 1
ATOM 775 C C . LEU A 1 99 ? 4.478 2.755 -0.978 1.00 85.94 99 LEU A C 1
ATOM 777 O O . LEU A 1 99 ? 5.099 3.069 -1.987 1.00 85.94 99 LEU A O 1
ATOM 781 N N . ALA A 1 100 ? 3.923 1.550 -0.824 1.00 86.38 100 ALA A N 1
ATOM 782 C CA . ALA A 1 100 ? 4.007 0.513 -1.847 1.00 86.38 100 ALA A CA 1
ATOM 783 C C . ALA A 1 100 ? 3.295 0.920 -3.148 1.00 86.38 100 ALA A C 1
ATOM 785 O O . ALA A 1 100 ? 3.839 0.702 -4.222 1.00 86.38 100 ALA A O 1
ATOM 786 N N . GLU A 1 101 ? 2.119 1.542 -3.068 1.00 85.25 101 GLU A N 1
ATOM 787 C CA . GLU A 1 101 ? 1.392 2.074 -4.229 1.00 85.25 101 GLU A CA 1
ATOM 788 C C . GLU A 1 101 ? 2.202 3.157 -4.950 1.00 85.25 101 GLU A C 1
ATOM 790 O O . GLU A 1 101 ? 2.321 3.128 -6.172 1.00 85.25 101 GLU A O 1
ATOM 795 N N . THR A 1 102 ? 2.807 4.079 -4.196 1.00 87.25 102 THR A N 1
ATOM 796 C CA . THR A 1 102 ? 3.664 5.134 -4.760 1.00 87.25 102 THR A CA 1
ATOM 797 C C . THR A 1 102 ? 4.877 4.534 -5.467 1.00 87.25 102 THR A C 1
ATOM 799 O O . THR A 1 102 ? 5.206 4.922 -6.585 1.00 87.25 102 THR A O 1
ATOM 802 N N . GLU A 1 103 ? 5.518 3.553 -4.836 1.00 85.88 103 GLU A N 1
ATOM 803 C CA . GLU A 1 103 ? 6.679 2.862 -5.388 1.00 85.88 103 GLU A CA 1
ATOM 804 C C . GLU A 1 103 ? 6.319 2.071 -6.661 1.00 85.88 103 GLU A C 1
ATOM 806 O O . GLU A 1 103 ? 7.068 2.091 -7.636 1.00 85.88 103 GLU A O 1
ATOM 811 N N . VAL A 1 104 ? 5.148 1.421 -6.696 1.00 88.31 104 VAL A N 1
ATOM 812 C CA . VAL A 1 104 ? 4.642 0.738 -7.899 1.00 88.31 104 VAL A CA 1
ATOM 813 C C . VAL A 1 104 ? 4.495 1.719 -9.058 1.00 88.31 104 VAL A C 1
ATOM 815 O O . VAL A 1 104 ? 4.979 1.422 -10.146 1.00 88.31 104 VAL A O 1
ATOM 818 N N . VAL A 1 105 ? 3.904 2.896 -8.831 1.00 87.56 105 VAL A N 1
ATOM 819 C CA . VAL A 1 105 ? 3.769 3.927 -9.876 1.00 87.56 105 VAL A CA 1
ATOM 820 C C . VAL A 1 105 ? 5.141 4.368 -10.397 1.00 87.56 105 VAL A C 1
ATOM 822 O O . VAL A 1 105 ? 5.337 4.453 -11.608 1.00 87.56 105 VAL A O 1
ATOM 825 N N . LEU A 1 106 ? 6.115 4.578 -9.505 1.00 86.56 106 LEU A N 1
ATOM 826 C CA . LEU A 1 106 ? 7.483 4.934 -9.900 1.00 86.56 106 LEU A CA 1
ATOM 827 C C . LEU A 1 106 ? 8.140 3.843 -10.757 1.00 86.56 106 LEU A C 1
ATOM 829 O O . LEU A 1 106 ? 8.767 4.153 -11.773 1.00 86.56 106 LEU A O 1
ATOM 833 N N . TYR A 1 107 ? 7.984 2.567 -10.393 1.00 88.38 107 TYR A N 1
ATOM 834 C CA . TYR A 1 107 ? 8.514 1.463 -11.196 1.00 88.38 107 TYR A CA 1
ATOM 835 C C . TYR A 1 107 ? 7.782 1.296 -12.528 1.00 88.38 107 TYR A C 1
ATOM 837 O O . TYR A 1 107 ? 8.432 1.002 -13.529 1.00 88.38 107 TYR A O 1
ATOM 845 N N . GLU A 1 108 ? 6.467 1.506 -12.578 1.00 87.25 108 GLU A N 1
ATOM 846 C CA . GLU A 1 108 ? 5.707 1.482 -13.832 1.00 87.25 108 GLU A CA 1
ATOM 847 C C . GLU A 1 108 ? 6.173 2.571 -14.800 1.00 87.25 108 GLU A C 1
ATOM 849 O O . GLU A 1 108 ? 6.309 2.314 -15.998 1.00 87.25 108 GLU A O 1
ATOM 854 N N . ASP A 1 109 ? 6.440 3.778 -14.302 1.00 86.19 109 ASP A N 1
ATOM 855 C CA . ASP A 1 109 ? 6.969 4.865 -15.125 1.00 86.19 109 ASP A CA 1
ATOM 856 C C . ASP A 1 109 ? 8.406 4.582 -15.575 1.00 86.19 109 ASP A C 1
ATOM 858 O O . ASP A 1 109 ? 8.718 4.728 -16.759 1.00 86.19 109 ASP A O 1
ATOM 862 N N . THR A 1 110 ? 9.241 4.045 -14.682 1.00 84.50 110 THR A N 1
ATOM 863 C CA . THR A 1 110 ? 10.603 3.609 -15.025 1.00 84.50 110 THR A CA 1
ATOM 864 C C . THR A 1 110 ? 10.594 2.516 -16.100 1.00 84.50 110 THR A C 1
ATOM 866 O O . THR A 1 110 ? 11.377 2.566 -17.046 1.00 84.50 110 THR A O 1
ATOM 869 N N . GLU A 1 111 ? 9.689 1.536 -16.013 1.00 82.62 111 GLU A N 1
ATOM 870 C CA . GLU A 1 111 ? 9.570 0.471 -17.015 1.00 82.62 111 GLU A CA 1
ATOM 871 C C . GLU A 1 111 ? 9.104 1.024 -18.369 1.00 82.62 111 GLU A C 1
ATOM 873 O O . GLU A 1 111 ? 9.628 0.619 -19.408 1.00 82.62 111 GLU A O 1
ATOM 878 N N . LYS A 1 112 ? 8.173 1.991 -18.391 1.00 84.62 112 LYS A N 1
ATOM 879 C CA . LYS A 1 112 ? 7.782 2.675 -19.639 1.00 84.62 112 LYS A CA 1
ATOM 880 C C . LYS A 1 112 ? 8.975 3.373 -20.283 1.00 84.62 112 LYS A C 1
ATOM 882 O O . LYS A 1 112 ? 9.128 3.284 -21.503 1.00 84.62 112 LYS A O 1
ATOM 887 N N . ASP A 1 113 ? 9.814 4.034 -19.494 1.00 80.56 113 ASP A N 1
ATOM 888 C CA . ASP A 1 113 ? 11.003 4.714 -20.003 1.00 80.56 113 ASP A CA 1
ATOM 889 C C . ASP A 1 113 ? 12.047 3.718 -20.519 1.00 80.56 113 ASP A C 1
ATOM 891 O O . ASP A 1 113 ? 12.508 3.860 -21.651 1.00 80.56 113 ASP A O 1
ATOM 895 N N . ILE A 1 114 ? 12.305 2.620 -19.801 1.00 78.69 114 ILE A N 1
ATOM 896 C CA . ILE A 1 114 ? 13.170 1.527 -20.281 1.00 78.69 114 ILE A CA 1
ATOM 897 C C . ILE A 1 114 ? 12.643 0.938 -21.597 1.00 78.69 114 ILE A C 1
ATOM 899 O O . ILE A 1 114 ? 13.416 0.653 -22.517 1.00 78.69 114 ILE A O 1
ATOM 903 N N . LEU A 1 115 ? 11.330 0.727 -21.718 1.00 82.62 115 LEU A N 1
ATOM 904 C CA . LEU A 1 115 ? 10.718 0.211 -22.942 1.00 82.62 115 LEU A CA 1
ATOM 905 C C . LEU A 1 115 ? 10.863 1.196 -24.109 1.00 82.62 115 LEU A C 1
ATOM 907 O O . LEU A 1 115 ? 11.179 0.761 -25.221 1.00 82.62 115 LEU A O 1
ATOM 911 N N . ARG A 1 116 ? 10.698 2.502 -23.864 1.00 80.25 116 ARG A N 1
ATOM 912 C CA . ARG A 1 116 ? 10.972 3.555 -24.857 1.00 80.25 116 ARG A CA 1
ATOM 913 C C . ARG A 1 116 ? 12.438 3.547 -25.277 1.00 80.25 116 ARG A C 1
ATOM 915 O O . ARG A 1 116 ? 12.719 3.506 -26.471 1.00 80.25 116 ARG A O 1
ATOM 922 N N . GLU A 1 117 ? 13.370 3.506 -24.329 1.00 80.00 117 GLU A N 1
ATOM 923 C CA . GLU A 1 117 ? 14.807 3.452 -24.619 1.00 80.00 117 GLU A CA 1
ATOM 924 C C . GLU A 1 117 ? 15.183 2.218 -25.445 1.00 80.00 117 GLU A C 1
ATOM 926 O O . GLU A 1 117 ? 15.949 2.308 -26.407 1.00 80.00 117 GLU A O 1
ATOM 931 N N . ARG A 1 118 ? 14.611 1.053 -25.113 1.00 77.38 118 ARG A N 1
ATOM 932 C CA . ARG A 1 118 ? 14.801 -0.186 -25.881 1.00 77.38 118 ARG A CA 1
ATOM 933 C C . ARG A 1 118 ? 14.243 -0.076 -27.296 1.00 77.38 118 ARG A C 1
ATOM 935 O O . ARG A 1 118 ? 14.869 -0.602 -28.216 1.00 77.38 118 ARG A O 1
ATOM 942 N N . ALA A 1 119 ? 13.098 0.581 -27.480 1.00 80.81 119 ALA A N 1
ATOM 943 C CA . ALA A 1 119 ? 12.525 0.823 -28.802 1.00 80.81 119 ALA A CA 1
ATOM 944 C C . ALA A 1 119 ? 13.444 1.721 -29.645 1.00 80.81 119 ALA A C 1
ATOM 946 O O . ALA A 1 119 ? 13.824 1.324 -30.746 1.00 80.81 119 ALA A O 1
ATOM 947 N N . VAL A 1 120 ? 13.911 2.843 -29.084 1.00 75.25 120 VAL A N 1
ATOM 948 C CA . VAL A 1 120 ? 14.868 3.742 -29.754 1.00 75.25 120 VAL A CA 1
ATOM 949 C C . VAL A 1 120 ? 16.155 3.002 -30.114 1.00 75.25 120 VAL A C 1
ATOM 951 O O . VAL A 1 120 ? 16.639 3.120 -31.239 1.00 75.25 120 VAL A O 1
ATOM 954 N N . LYS A 1 121 ? 16.680 2.164 -29.213 1.00 75.00 121 LYS A N 1
ATOM 955 C CA . LYS A 1 121 ? 17.867 1.344 -29.490 1.00 75.00 121 LYS A CA 1
ATOM 956 C C . LYS A 1 121 ? 17.650 0.314 -30.585 1.00 75.00 121 LYS A C 1
ATOM 958 O O . LYS A 1 121 ? 18.566 0.051 -31.359 1.00 75.00 121 LYS A O 1
ATOM 963 N N . LYS A 1 122 ? 16.457 -0.267 -30.676 1.00 79.69 122 LYS A N 1
ATOM 964 C CA . LYS A 1 122 ? 16.111 -1.202 -31.750 1.00 79.69 122 LYS A CA 1
ATOM 965 C C . LYS A 1 122 ? 16.023 -0.502 -33.110 1.00 79.69 122 LYS A C 1
ATOM 967 O O . LYS A 1 122 ? 16.415 -1.101 -34.105 1.00 79.69 122 LYS A O 1
ATOM 972 N N . GLU A 1 123 ? 15.516 0.727 -33.149 1.00 78.94 123 GLU A N 1
ATOM 973 C CA . GLU A 1 123 ? 15.342 1.503 -34.385 1.00 78.94 123 GLU A CA 1
ATOM 974 C C . GLU A 1 123 ? 16.640 2.160 -34.866 1.00 78.94 123 GLU A C 1
ATOM 976 O O . GLU A 1 123 ? 16.942 2.139 -36.056 1.00 78.94 123 GLU A O 1
ATOM 981 N N . THR A 1 124 ? 17.422 2.724 -33.946 1.00 72.38 124 THR A N 1
ATOM 982 C CA . THR A 1 124 ? 18.620 3.519 -34.269 1.00 72.38 124 THR A CA 1
ATOM 983 C C . THR A 1 124 ? 19.931 2.754 -34.100 1.00 72.38 124 THR A C 1
ATOM 985 O O . THR A 1 124 ? 20.967 3.210 -34.574 1.00 72.38 124 THR A O 1
ATOM 988 N N . GLY A 1 125 ? 19.919 1.614 -33.401 1.00 75.25 125 GLY A N 1
ATOM 989 C CA . GLY A 1 125 ? 21.127 0.896 -32.979 1.00 75.25 125 GLY A CA 1
ATOM 990 C C . GLY A 1 125 ? 21.871 1.541 -31.799 1.00 75.25 125 GLY A C 1
ATOM 991 O O . GLY A 1 125 ? 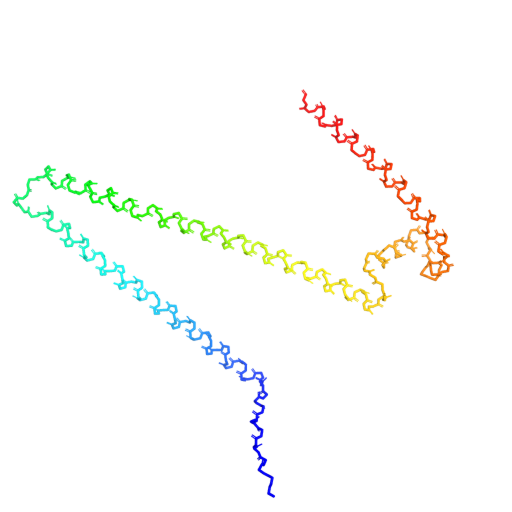22.853 0.972 -31.321 1.00 75.25 125 GLY A O 1
ATOM 992 N N . LEU A 1 126 ? 21.407 2.694 -31.300 1.00 73.62 126 LEU A N 1
ATOM 993 C CA . LEU A 1 126 ? 22.074 3.522 -30.290 1.00 73.62 126 LEU A CA 1
ATOM 994 C C . LEU A 1 126 ? 21.227 3.662 -29.018 1.00 73.62 126 LEU A C 1
ATOM 996 O O . LEU A 1 126 ? 20.010 3.524 -29.046 1.00 73.62 126 LEU A O 1
ATOM 1000 N N . TYR A 1 127 ? 21.854 3.956 -27.877 1.00 73.50 127 TYR A N 1
ATOM 1001 C CA . TYR A 1 127 ? 21.091 4.337 -26.682 1.00 73.50 127 TYR A CA 1
ATOM 1002 C C . TYR A 1 127 ? 20.336 5.652 -26.926 1.00 73.50 127 TYR A C 1
ATOM 1004 O O . TYR A 1 127 ? 20.815 6.501 -27.678 1.00 73.50 127 TYR A O 1
ATOM 1012 N N . ALA A 1 128 ? 19.169 5.824 -26.296 1.00 70.19 128 ALA A N 1
ATOM 1013 C CA . ALA A 1 128 ? 18.266 6.941 -26.586 1.00 70.19 128 ALA A CA 1
ATOM 1014 C C . ALA A 1 128 ? 18.918 8.318 -26.395 1.00 70.19 128 ALA A C 1
ATOM 1016 O O . ALA A 1 128 ? 18.768 9.185 -27.253 1.00 70.19 128 ALA A O 1
ATOM 1017 N N . ASP A 1 129 ? 19.710 8.493 -25.336 1.00 71.12 129 ASP A N 1
ATOM 1018 C CA . ASP A 1 129 ? 20.445 9.740 -25.099 1.00 71.12 129 ASP A CA 1
ATOM 1019 C C . ASP A 1 129 ? 21.503 10.010 -26.172 1.00 71.12 129 ASP A C 1
ATOM 1021 O O . ASP A 1 129 ? 21.681 11.150 -26.596 1.00 71.12 129 ASP A O 1
ATOM 1025 N N . THR A 1 130 ? 22.179 8.965 -26.656 1.00 70.50 130 THR A N 1
ATOM 1026 C CA . THR A 1 130 ? 23.169 9.078 -27.733 1.00 70.50 130 THR A CA 1
ATOM 1027 C C . THR A 1 130 ? 22.501 9.412 -29.064 1.00 70.50 130 THR A C 1
ATOM 1029 O O . THR A 1 130 ? 22.996 10.267 -29.790 1.00 70.50 130 THR A O 1
ATOM 1032 N N . ALA A 1 131 ? 21.361 8.784 -29.368 1.00 69.25 131 ALA A N 1
ATOM 1033 C CA . ALA A 1 131 ? 20.572 9.103 -30.553 1.00 69.25 131 ALA A CA 1
ATOM 1034 C C . ALA A 1 131 ? 20.091 10.561 -30.513 1.00 69.25 131 ALA A C 1
ATOM 1036 O O . ALA A 1 131 ? 20.342 11.306 -31.454 1.00 69.25 131 ALA A O 1
ATOM 1037 N N . ARG A 1 132 ? 19.518 11.000 -29.384 1.00 75.00 132 ARG A N 1
ATOM 1038 C CA . ARG A 1 132 ? 19.049 12.380 -29.199 1.00 75.00 132 ARG A CA 1
ATOM 1039 C C . ARG A 1 132 ? 20.183 13.401 -29.284 1.00 75.00 132 ARG A C 1
ATOM 1041 O O . ARG A 1 132 ? 19.986 14.477 -29.831 1.00 75.00 132 ARG A O 1
ATOM 1048 N N . PHE A 1 133 ? 21.356 13.083 -28.739 1.00 75.94 133 PHE A N 1
ATOM 1049 C CA . PHE A 1 133 ? 22.531 13.949 -28.834 1.00 75.94 133 PHE A CA 1
ATOM 1050 C C . PHE A 1 133 ? 22.984 14.136 -30.284 1.00 75.94 133 PHE A C 1
ATOM 1052 O O . PHE A 1 133 ? 23.250 15.260 -30.695 1.00 75.94 133 PHE A O 1
ATOM 1059 N N . ILE A 1 134 ? 23.032 13.057 -31.067 1.00 71.81 134 ILE A N 1
ATOM 1060 C CA . ILE A 1 134 ? 23.419 13.144 -32.478 1.00 71.81 134 ILE A CA 1
ATOM 1061 C C . ILE A 1 134 ? 22.347 13.870 -33.299 1.00 71.81 134 ILE A C 1
ATOM 1063 O O . ILE A 1 134 ? 22.692 14.680 -34.151 1.00 71.81 134 ILE A O 1
ATOM 1067 N N . ASP A 1 135 ? 21.065 13.638 -33.014 1.00 74.88 135 ASP A N 1
ATOM 1068 C CA . ASP A 1 135 ? 19.974 14.343 -33.693 1.00 74.88 135 ASP A CA 1
ATOM 1069 C C . ASP A 1 135 ? 20.025 15.858 -33.394 1.00 74.88 135 ASP A C 1
ATOM 1071 O O . ASP A 1 135 ? 19.908 16.664 -34.309 1.00 74.88 135 ASP A O 1
ATOM 1075 N N . LEU A 1 136 ? 20.325 16.262 -32.151 1.00 77.94 136 LEU A N 1
ATOM 1076 C CA . LEU A 1 136 ? 20.547 17.673 -31.791 1.00 77.94 136 LEU A CA 1
ATOM 1077 C C . LEU A 1 136 ? 21.758 18.289 -32.506 1.00 77.94 136 LEU A C 1
ATOM 1079 O O . LEU A 1 136 ? 21.698 19.435 -32.944 1.00 77.94 136 LEU A O 1
ATOM 1083 N N . LEU A 1 137 ? 22.857 17.540 -32.638 1.00 75.25 137 LEU A N 1
ATOM 1084 C CA . LEU A 1 137 ? 24.031 17.990 -33.391 1.00 75.25 137 LEU A CA 1
ATOM 1085 C C . LEU A 1 137 ? 23.722 18.174 -34.881 1.00 75.25 137 LEU A C 1
ATOM 1087 O O . LEU A 1 137 ? 24.252 19.092 -35.508 1.00 75.25 137 LEU A O 1
ATOM 1091 N N . TYR A 1 138 ? 22.860 17.328 -35.439 1.00 75.62 138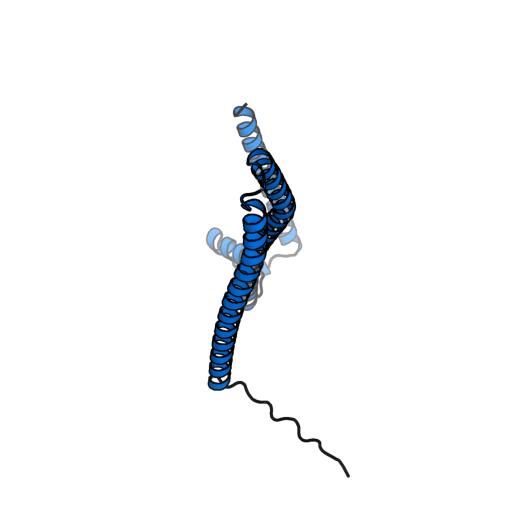 TYR A N 1
ATOM 1092 C CA . TYR A 1 138 ? 22.395 17.479 -36.808 1.00 75.62 138 TYR A CA 1
ATOM 1093 C C . TYR A 1 138 ? 21.476 18.696 -36.959 1.00 75.62 138 TYR A C 1
ATOM 1095 O O . TYR A 1 138 ? 21.695 19.518 -37.843 1.00 75.62 138 TYR A O 1
ATOM 1103 N N . ASP A 1 139 ? 20.497 18.861 -36.071 1.00 74.88 139 ASP A N 1
ATOM 1104 C CA . ASP A 1 139 ? 19.522 19.951 -36.157 1.00 74.88 139 ASP A CA 1
ATOM 1105 C C . ASP A 1 139 ? 20.155 21.340 -35.947 1.00 74.88 139 ASP A C 1
ATOM 1107 O O . ASP A 1 139 ? 19.771 22.301 -36.614 1.00 74.88 139 ASP A O 1
ATOM 1111 N N . GLU A 1 140 ? 21.127 21.473 -35.036 1.00 79.94 140 GLU A N 1
ATOM 1112 C CA . GLU A 1 140 ? 21.749 22.770 -34.720 1.00 79.94 140 GLU A CA 1
ATOM 1113 C C . GLU A 1 140 ? 23.004 23.075 -35.549 1.00 79.94 140 GLU A C 1
ATOM 1115 O O . GLU A 1 140 ? 23.349 24.247 -35.749 1.00 79.94 140 GLU A O 1
ATOM 1120 N N . HIS A 1 141 ? 23.724 22.044 -35.999 1.00 78.12 141 HIS A N 1
ATOM 1121 C CA . HIS A 1 141 ? 25.056 22.194 -36.595 1.00 78.12 141 HIS A CA 1
ATOM 1122 C C . HIS A 1 141 ? 25.257 21.394 -37.890 1.00 78.12 141 HIS A C 1
ATOM 1124 O O . HIS A 1 141 ? 26.372 21.379 -38.409 1.00 78.12 141 HIS A O 1
ATOM 1130 N N . GLU A 1 142 ? 24.209 20.747 -38.411 1.00 79.75 142 GLU A N 1
ATOM 1131 C CA . GLU A 1 142 ? 24.228 19.896 -39.613 1.00 79.75 142 GLU A CA 1
ATOM 1132 C C . GLU A 1 142 ? 25.262 18.755 -39.557 1.00 79.75 142 GLU A C 1
ATOM 1134 O O . GLU A 1 142 ? 25.623 18.178 -40.581 1.00 79.75 142 GLU A O 1
ATOM 1139 N N . VAL A 1 143 ? 25.725 18.387 -38.356 1.00 76.75 143 VAL A N 1
ATOM 1140 C CA . VAL A 1 143 ? 26.675 17.285 -38.165 1.00 76.75 143 VAL A CA 1
ATOM 1141 C C . VAL A 1 143 ? 25.916 15.967 -38.256 1.00 76.75 143 VAL A C 1
ATOM 1143 O O . VAL A 1 143 ? 25.117 15.635 -37.379 1.00 76.75 143 VAL A O 1
ATOM 1146 N N . SER A 1 144 ? 26.140 15.212 -39.331 1.00 75.06 144 SER A N 1
ATOM 1147 C CA . SER A 1 144 ? 25.409 13.973 -39.587 1.00 75.06 144 SER A CA 1
ATOM 1148 C C . SER A 1 144 ? 25.940 12.791 -38.769 1.00 75.06 144 SER A C 1
ATOM 1150 O O . SER A 1 144 ? 27.034 12.813 -38.199 1.00 75.06 144 SER A O 1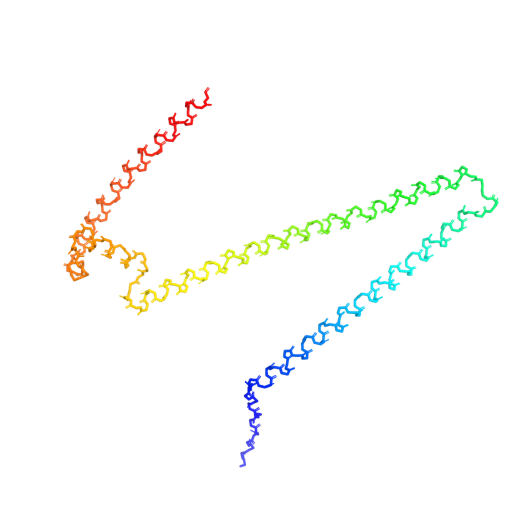
ATOM 1152 N N . ARG A 1 145 ? 25.165 11.699 -38.740 1.00 68.75 145 ARG A N 1
ATOM 1153 C CA . ARG A 1 145 ? 25.584 10.431 -38.116 1.00 68.75 145 ARG A CA 1
ATOM 1154 C C . ARG A 1 145 ? 26.866 9.865 -38.728 1.00 68.75 145 ARG A C 1
ATOM 1156 O O . ARG A 1 145 ? 27.659 9.278 -37.996 1.00 68.75 145 ARG A O 1
ATOM 1163 N N . ASP A 1 146 ? 27.075 10.060 -40.026 1.00 75.94 146 ASP A N 1
ATOM 1164 C CA . ASP A 1 146 ? 28.273 9.588 -40.723 1.00 75.94 146 ASP A CA 1
ATOM 1165 C C . ASP A 1 146 ? 29.501 10.433 -40.354 1.00 75.94 146 ASP A C 1
ATOM 1167 O O . ASP A 1 146 ? 30.580 9.881 -40.142 1.00 75.94 146 ASP A O 1
ATOM 1171 N N . ASP A 1 147 ? 29.324 11.747 -40.170 1.00 73.88 147 ASP A N 1
ATOM 1172 C CA . ASP A 1 147 ? 30.385 12.643 -39.690 1.00 73.88 147 ASP A CA 1
ATOM 1173 C C . ASP A 1 147 ? 30.808 12.280 -38.264 1.00 73.88 147 ASP A C 1
ATOM 1175 O O . ASP A 1 147 ? 31.997 12.248 -37.947 1.00 73.88 147 ASP A O 1
ATOM 1179 N N . PHE A 1 148 ? 29.838 11.936 -37.410 1.00 69.81 148 PHE A N 1
ATOM 1180 C CA . PHE A 1 148 ? 30.113 11.479 -36.051 1.00 69.81 148 PHE A CA 1
ATOM 1181 C C . PHE A 1 148 ? 30.798 10.102 -36.027 1.00 69.81 148 PHE A C 1
ATOM 1183 O O . PHE A 1 148 ? 31.699 9.874 -35.222 1.00 69.81 148 PHE A O 1
ATOM 1190 N N . ALA A 1 149 ? 30.411 9.183 -36.917 1.00 71.88 149 ALA A N 1
ATOM 1191 C CA . ALA A 1 149 ? 31.036 7.864 -37.040 1.00 71.88 149 ALA A CA 1
ATOM 1192 C C . ALA A 1 149 ? 32.463 7.918 -37.619 1.00 71.88 149 ALA A C 1
ATOM 1194 O O . ALA A 1 149 ? 33.248 6.995 -37.393 1.00 71.88 149 ALA A O 1
ATOM 1195 N N . ALA A 1 150 ? 32.803 8.984 -38.349 1.00 79.38 150 ALA A N 1
ATOM 1196 C CA . ALA A 1 150 ? 34.139 9.228 -38.886 1.00 79.38 150 ALA A CA 1
ATOM 1197 C C . ALA A 1 150 ? 35.125 9.808 -37.853 1.00 79.38 150 ALA A C 1
ATOM 1199 O O . ALA A 1 150 ? 36.326 9.857 -38.131 1.00 79.38 150 ALA A O 1
ATOM 1200 N N . LEU A 1 151 ? 34.648 10.228 -36.673 1.00 78.31 151 LEU A N 1
ATOM 1201 C CA . LEU A 1 151 ? 35.499 10.737 -35.597 1.00 78.31 151 LEU A CA 1
ATOM 1202 C C . LEU A 1 151 ? 36.423 9.640 -35.063 1.00 78.31 151 LEU A C 1
ATOM 1204 O O . LEU A 1 151 ? 36.006 8.511 -34.790 1.00 78.31 151 LEU A O 1
ATOM 1208 N N . THR A 1 152 ? 37.691 9.987 -34.861 1.00 79.94 152 THR A N 1
ATOM 1209 C CA . THR A 1 152 ? 38.643 9.081 -34.221 1.00 79.94 152 THR A CA 1
ATOM 1210 C C . THR A 1 152 ? 38.436 9.054 -32.708 1.00 79.94 152 THR A C 1
ATOM 1212 O O . THR A 1 152 ? 37.815 9.934 -32.109 1.00 79.94 152 THR A O 1
ATOM 1215 N N . THR A 1 153 ? 39.003 8.049 -32.043 1.00 77.12 153 THR A N 1
ATOM 1216 C CA . THR A 1 153 ? 38.984 7.950 -30.577 1.00 77.12 153 THR A CA 1
ATOM 1217 C C . THR A 1 153 ? 39.617 9.168 -29.892 1.00 77.12 153 THR A C 1
ATOM 1219 O O . THR A 1 153 ? 39.202 9.523 -28.790 1.00 77.12 153 THR A O 1
ATOM 1222 N N . GLU A 1 154 ? 40.597 9.817 -30.533 1.00 81.50 154 GLU A N 1
ATOM 1223 C CA . GLU A 1 154 ? 41.216 11.056 -30.043 1.00 81.50 154 GLU A CA 1
ATOM 1224 C C . GLU A 1 154 ? 40.259 12.250 -30.160 1.00 81.50 154 GLU A C 1
ATOM 1226 O O . GLU A 1 154 ? 40.141 13.029 -29.212 1.00 81.50 154 GLU A O 1
ATOM 1231 N N . ASP A 1 155 ? 39.505 12.347 -31.258 1.00 77.75 155 ASP A N 1
ATOM 1232 C CA . ASP A 1 155 ? 38.511 13.408 -31.459 1.00 77.75 155 ASP A CA 1
ATOM 1233 C C . ASP A 1 155 ? 37.373 13.305 -30.437 1.00 77.75 155 ASP A C 1
ATOM 1235 O O . ASP A 1 155 ? 36.982 14.300 -29.824 1.00 77.75 155 ASP A O 1
ATOM 1239 N N . VAL A 1 156 ? 36.883 12.088 -30.174 1.00 74.56 156 VAL A N 1
ATOM 1240 C CA . VAL A 1 156 ? 35.846 11.846 -29.157 1.00 74.56 156 VAL A CA 1
ATOM 1241 C C . VAL A 1 156 ? 36.346 12.227 -27.760 1.00 74.56 156 VAL A C 1
ATOM 1243 O O . VAL A 1 156 ? 35.606 12.836 -26.984 1.00 74.56 156 VAL A O 1
ATOM 1246 N N . ALA A 1 157 ? 37.607 11.922 -27.435 1.00 73.62 157 ALA A N 1
ATOM 1247 C CA . ALA A 1 157 ? 38.209 12.306 -26.160 1.00 73.62 157 ALA A CA 1
ATOM 1248 C C . ALA A 1 157 ? 38.357 13.832 -26.025 1.00 73.62 157 ALA A C 1
ATOM 1250 O O . ALA A 1 157 ? 38.069 14.384 -24.959 1.00 73.62 157 ALA A O 1
ATOM 1251 N N . ALA A 1 158 ? 38.748 14.523 -27.099 1.00 74.62 158 ALA A N 1
ATOM 1252 C CA . ALA A 1 158 ? 38.848 15.981 -27.128 1.00 74.62 158 ALA A CA 1
ATOM 1253 C C . ALA A 1 158 ? 37.474 16.657 -26.972 1.00 74.62 158 ALA A C 1
ATOM 1255 O O . ALA A 1 158 ? 37.327 17.594 -26.184 1.00 74.62 158 ALA A O 1
ATOM 1256 N N . VAL A 1 159 ? 36.445 16.143 -27.653 1.00 73.56 159 VAL A N 1
ATOM 1257 C CA . VAL A 1 159 ? 35.060 16.622 -27.518 1.00 73.56 159 VAL A CA 1
ATOM 1258 C C . VAL A 1 159 ? 34.541 16.402 -26.095 1.00 73.56 159 VAL A C 1
ATOM 1260 O O . VAL A 1 159 ? 33.981 17.321 -25.499 1.00 73.56 159 VAL A O 1
ATOM 1263 N N . ALA A 1 160 ? 34.776 15.227 -25.505 1.00 71.31 160 ALA A N 1
ATOM 1264 C CA . ALA A 1 160 ? 34.380 14.944 -24.125 1.00 71.31 160 ALA A CA 1
ATOM 1265 C C . ALA A 1 160 ? 35.080 15.869 -23.114 1.00 71.31 160 ALA A C 1
ATOM 1267 O O . ALA A 1 160 ? 34.447 16.333 -22.164 1.00 71.31 160 ALA A O 1
ATOM 1268 N N . ALA A 1 161 ? 36.364 16.178 -23.324 1.00 72.50 161 ALA A N 1
ATOM 1269 C CA . ALA A 1 161 ? 37.102 17.126 -22.491 1.00 72.50 161 ALA A CA 1
ATOM 1270 C C . ALA A 1 161 ? 36.498 18.539 -22.565 1.00 72.50 161 ALA A C 1
ATOM 1272 O O . ALA A 1 161 ? 36.241 19.141 -21.523 1.00 72.50 161 ALA A O 1
ATOM 1273 N N . LEU A 1 162 ? 36.181 19.024 -23.771 1.00 74.19 162 LEU A N 1
ATOM 1274 C CA . LEU A 1 162 ? 35.546 20.331 -23.984 1.00 74.19 162 LEU A CA 1
ATOM 1275 C C . LEU A 1 162 ? 34.146 20.420 -23.360 1.00 74.19 162 LEU A C 1
ATOM 1277 O O . LEU A 1 162 ? 33.781 21.452 -22.791 1.00 74.19 162 LEU A O 1
ATOM 1281 N N . ILE A 1 163 ? 33.355 19.346 -23.446 1.00 72.12 163 ILE A N 1
ATOM 1282 C CA . ILE A 1 163 ? 32.036 19.276 -22.802 1.00 72.12 163 ILE A CA 1
ATOM 1283 C C . ILE A 1 163 ? 32.195 19.321 -21.280 1.00 72.12 163 ILE A C 1
ATOM 1285 O O . ILE A 1 163 ? 31.538 20.131 -20.630 1.00 72.12 163 ILE A O 1
ATOM 1289 N N . ASN A 1 164 ? 33.089 18.512 -20.708 1.00 69.19 164 ASN A N 1
ATOM 1290 C CA . ASN A 1 164 ? 33.321 18.483 -19.261 1.00 69.19 164 ASN A CA 1
ATOM 1291 C C . ASN A 1 164 ? 33.842 19.824 -18.723 1.00 69.19 164 ASN A C 1
ATOM 1293 O O . ASN A 1 164 ? 33.417 20.265 -17.653 1.00 69.19 164 ASN A O 1
ATOM 1297 N N . GLU A 1 165 ? 34.712 20.509 -19.464 1.00 73.50 165 GLU A N 1
ATOM 1298 C CA . GLU A 1 165 ? 35.200 21.848 -19.118 1.00 73.50 165 GLU A CA 1
ATOM 1299 C C . GLU A 1 165 ? 34.058 22.879 -19.116 1.00 73.50 165 GLU A C 1
ATOM 1301 O O . GLU A 1 165 ? 33.897 23.639 -18.162 1.00 73.50 165 GLU A O 1
ATOM 1306 N N . ARG A 1 166 ? 33.184 22.857 -20.129 1.00 71.06 166 ARG A N 1
ATOM 1307 C CA . ARG A 1 166 ? 32.030 23.771 -20.203 1.00 71.06 166 ARG A CA 1
ATOM 1308 C C . ARG A 1 166 ? 30.953 23.473 -19.163 1.00 71.06 166 ARG A C 1
ATOM 1310 O O . ARG A 1 166 ? 30.390 24.404 -18.591 1.00 71.06 166 ARG A O 1
ATOM 1317 N N . VAL A 1 167 ? 30.658 22.199 -18.907 1.00 68.38 167 VAL A N 1
ATOM 1318 C CA . VAL A 1 167 ? 29.673 21.781 -17.896 1.00 68.38 167 VAL A CA 1
ATOM 1319 C C . VAL A 1 167 ? 30.162 22.136 -16.493 1.00 68.38 167 VAL A C 1
ATOM 1321 O O . VAL A 1 167 ? 29.392 22.679 -15.706 1.00 68.38 167 VAL A O 1
ATOM 1324 N N . SER A 1 168 ? 31.442 21.904 -16.187 1.00 66.38 168 SER A N 1
ATOM 1325 C CA . SER A 1 168 ? 32.019 22.288 -14.893 1.00 66.38 168 SER A CA 1
ATOM 1326 C C . SER A 1 168 ? 32.052 23.807 -14.693 1.00 66.38 168 SER A C 1
ATOM 1328 O O . SER A 1 168 ? 31.695 24.275 -13.611 1.00 66.38 168 SER A O 1
ATOM 1330 N N . ALA A 1 169 ? 32.371 24.586 -15.732 1.00 66.69 169 ALA A N 1
ATOM 1331 C CA . ALA A 1 169 ? 32.283 26.046 -15.687 1.00 66.69 169 ALA A CA 1
ATOM 1332 C C . ALA A 1 169 ? 30.844 26.530 -15.418 1.00 66.69 169 ALA A C 1
ATOM 1334 O O . ALA A 1 169 ? 30.625 27.348 -14.523 1.00 66.69 169 ALA A O 1
ATOM 1335 N N . ARG A 1 170 ? 29.846 25.965 -16.107 1.00 66.94 170 ARG A N 1
ATOM 1336 C CA . ARG A 1 170 ? 28.433 26.348 -15.951 1.00 66.94 170 ARG A CA 1
ATOM 1337 C C . ARG A 1 170 ? 27.850 25.965 -14.587 1.00 66.94 170 ARG A C 1
ATOM 1339 O O . ARG A 1 170 ? 27.186 26.784 -13.961 1.00 66.94 170 ARG A O 1
ATOM 1346 N N . LEU A 1 171 ? 28.157 24.764 -14.089 1.00 62.09 171 LEU A N 1
ATOM 1347 C CA . LEU A 1 171 ? 27.777 24.335 -12.737 1.00 62.09 171 LEU A CA 1
ATOM 1348 C C . LEU A 1 171 ? 28.406 25.232 -11.666 1.00 62.09 171 LEU A C 1
ATOM 1350 O O . LEU A 1 171 ? 27.766 25.526 -10.659 1.00 62.09 171 LEU A O 1
ATOM 1354 N N . SER A 1 172 ? 29.644 25.691 -11.881 1.00 64.81 172 SER A N 1
ATOM 1355 C CA . SER A 1 172 ? 30.304 26.613 -10.955 1.00 64.81 172 SER A CA 1
ATOM 1356 C C . SER A 1 172 ? 29.626 27.989 -10.915 1.00 64.81 172 SER A C 1
ATOM 1358 O O . SER A 1 172 ? 29.478 28.553 -9.831 1.00 64.81 172 SER A O 1
ATOM 1360 N N . GLU A 1 173 ? 29.136 28.497 -12.052 1.00 64.25 173 GLU A N 1
ATOM 1361 C CA . GLU A 1 173 ? 28.359 29.741 -12.124 1.00 64.25 173 GLU A CA 1
ATOM 1362 C C . GLU A 1 173 ? 26.974 29.599 -11.478 1.00 64.25 173 GLU A C 1
ATOM 1364 O O . GLU A 1 173 ? 26.603 30.430 -10.644 1.00 64.25 173 GLU A O 1
ATOM 1369 N N . GLU A 1 174 ? 26.231 28.532 -11.795 1.00 65.50 174 GLU A N 1
ATOM 1370 C CA . GLU A 1 174 ? 24.897 28.276 -11.231 1.00 65.50 174 GLU A CA 1
ATOM 1371 C C . GLU A 1 174 ? 24.962 28.115 -9.706 1.00 65.50 174 GLU A C 1
ATOM 1373 O O . GLU A 1 174 ? 24.280 28.847 -8.985 1.00 65.50 174 GLU A O 1
ATOM 1378 N N . MET A 1 175 ? 25.880 27.289 -9.194 1.00 58.12 175 MET A N 1
ATOM 1379 C CA . MET A 1 175 ? 26.109 27.124 -7.751 1.00 58.12 175 MET A CA 1
ATOM 1380 C C . MET A 1 175 ? 26.483 28.444 -7.058 1.00 58.12 175 MET A C 1
ATOM 1382 O O . MET A 1 175 ? 26.060 28.697 -5.924 1.00 58.12 175 MET A O 1
ATOM 1386 N N . CYS A 1 176 ? 27.255 29.314 -7.720 1.00 56.75 176 CYS A N 1
ATOM 1387 C CA . CYS A 1 176 ? 27.628 30.622 -7.180 1.00 56.75 176 CYS A CA 1
ATOM 1388 C C . CYS A 1 176 ? 26.423 31.580 -7.141 1.00 56.75 176 CYS A C 1
ATOM 1390 O O . CYS A 1 176 ? 26.205 32.264 -6.137 1.00 56.75 176 CYS A O 1
ATOM 1392 N N . THR A 1 177 ? 25.586 31.585 -8.183 1.00 61.53 177 THR A N 1
ATOM 1393 C CA . THR A 1 177 ? 24.351 32.387 -8.220 1.00 61.53 177 THR A CA 1
ATOM 1394 C C . THR A 1 177 ? 23.285 31.902 -7.237 1.00 61.53 177 THR A C 1
ATOM 1396 O O . THR A 1 177 ? 22.661 32.730 -6.571 1.00 61.53 177 THR A O 1
ATOM 1399 N N . GLU A 1 178 ? 23.103 30.592 -7.065 1.00 61.19 178 GLU A N 1
ATOM 1400 C CA . GLU A 1 178 ? 22.187 30.026 -6.067 1.00 61.19 178 GLU A CA 1
ATOM 1401 C C . GLU A 1 178 ? 22.655 30.315 -4.639 1.00 61.19 178 GLU A C 1
ATOM 1403 O O . GLU A 1 178 ? 21.854 30.742 -3.804 1.00 61.19 178 GLU A O 1
ATOM 1408 N N . SER A 1 179 ? 23.960 30.195 -4.375 1.00 52.66 179 SER A N 1
ATOM 1409 C CA . SER A 1 179 ? 24.555 30.538 -3.077 1.00 52.66 179 SER A CA 1
ATOM 1410 C C . SER A 1 179 ? 24.420 32.031 -2.756 1.00 52.66 179 SER A C 1
ATOM 1412 O O . SER A 1 179 ? 24.068 32.394 -1.633 1.00 52.66 179 SER A O 1
ATOM 1414 N N . LEU A 1 180 ? 24.627 32.917 -3.739 1.00 54.91 180 LEU A N 1
ATOM 1415 C CA . LEU A 1 180 ? 24.407 34.362 -3.592 1.00 54.91 180 LEU A CA 1
ATOM 1416 C C . LEU A 1 180 ? 22.927 34.706 -3.372 1.00 54.91 180 LEU A C 1
ATOM 1418 O O . LEU A 1 180 ? 22.610 35.587 -2.572 1.00 54.91 180 LEU A O 1
ATOM 1422 N N . ASN A 1 181 ? 22.012 34.011 -4.049 1.00 61.78 181 ASN A N 1
ATOM 1423 C CA . ASN A 1 181 ? 20.571 34.193 -3.871 1.00 61.78 181 ASN A CA 1
ATOM 1424 C C . ASN A 1 181 ? 20.075 33.662 -2.520 1.00 61.78 181 ASN A C 1
ATOM 1426 O O . ASN A 1 181 ? 19.178 34.262 -1.931 1.00 61.78 181 ASN A O 1
ATOM 1430 N N . PHE A 1 182 ? 20.655 32.575 -2.010 1.00 55.31 182 PHE A N 1
ATOM 1431 C CA . PHE A 1 182 ? 20.404 32.079 -0.658 1.00 55.31 182 PHE A CA 1
ATOM 1432 C C . PHE A 1 182 ? 20.926 33.064 0.395 1.00 55.31 182 PHE A C 1
ATOM 1434 O O . PHE A 1 182 ? 20.179 33.445 1.291 1.00 55.31 182 PHE A O 1
ATOM 1441 N N . ALA A 1 183 ? 22.159 33.557 0.244 1.00 48.62 183 ALA A N 1
ATOM 1442 C CA . ALA A 1 183 ? 22.759 34.523 1.166 1.00 48.62 183 ALA A CA 1
ATOM 1443 C C . ALA A 1 183 ? 22.031 35.879 1.197 1.00 48.62 183 ALA A C 1
ATOM 1445 O O . ALA A 1 183 ? 22.031 36.535 2.227 1.00 48.62 183 ALA A O 1
ATOM 1446 N N . ARG A 1 184 ? 21.383 36.295 0.100 1.00 53.38 184 ARG A N 1
ATOM 1447 C CA . ARG A 1 184 ? 20.539 37.508 0.045 1.00 53.38 184 ARG A CA 1
ATOM 1448 C C . ARG A 1 184 ? 19.160 37.352 0.697 1.00 53.38 184 ARG A C 1
ATOM 1450 O O . ARG A 1 184 ? 18.457 38.349 0.846 1.00 53.38 184 ARG A O 1
ATOM 1457 N N . LYS A 1 185 ? 18.736 36.123 1.009 1.00 55.38 185 LYS A N 1
ATOM 1458 C CA . LYS A 1 185 ? 17.456 35.829 1.681 1.00 55.38 185 LYS A CA 1
ATOM 1459 C C . LYS A 1 185 ? 17.573 35.802 3.214 1.00 55.38 185 LYS A C 1
ATOM 1461 O O . LYS A 1 185 ? 16.554 35.595 3.870 1.00 55.38 185 LYS A O 1
ATOM 1466 N N . PHE A 1 186 ? 18.771 36.024 3.755 1.00 40.94 186 PHE A N 1
ATOM 1467 C CA . PHE A 1 186 ? 19.064 36.239 5.175 1.00 40.94 186 PHE A CA 1
ATOM 1468 C C . PHE A 1 186 ? 19.658 37.635 5.377 1.00 40.94 186 PHE A C 1
ATOM 1470 O O . PHE A 1 186 ? 19.547 38.142 6.514 1.00 40.94 186 PHE A O 1
#

Radius of gyration: 35.57 Å; Cα contacts (8 Å, |Δi|>4): 33; chains: 1; bounding box: 73×90×84 Å

Secondary structure (DSSP, 8-state):
----PPPPP-----HHHHHHHHHHHHHHHHHHHHHHHHHHHHHHHHHHHHHHHHHHHHH-TTS-HHHHHHHHHHHHHHHHHHHHHHHHHHHHHHHHHHHHHHHHHHHHHHHHHHHHHHHHHHHHSS-HHHHHHHHHHHHHH---HHHHHT--HHHHHHHHHHHHHHHHHHHHHHHHHHHHHHHTT-

Mean predicted aligned error: 19.13 Å

Solvent-accessible surface area (backbone atoms only — not comparable to full-atom values): 10496 Å² total; per-residue (Å²): 138,80,88,76,78,80,75,77,80,79,78,73,81,43,74,68,58,50,52,51,49,53,50,50,52,53,52,50,53,52,54,50,53,54,50,50,52,51,50,52,52,52,53,52,50,56,53,50,48,54,53,48,52,55,53,54,66,50,64,41,91,88,56,57,65,72,59,38,52,52,52,51,52,52,51,53,53,54,52,48,61,65,44,49,63,53,51,54,51,51,53,55,49,52,52,52,49,56,51,50,54,52,50,49,52,53,50,53,52,50,50,52,48,51,52,50,36,51,49,42,24,69,75,71,75,33,56,44,70,58,48,53,50,48,51,49,38,28,76,78,67,68,44,44,72,67,61,61,70,68,52,48,76,67,52,53,51,52,52,51,50,54,49,52,53,52,50,53,52,49,51,53,51,50,53,50,53,51,51,53,55,54,61,71,76,110

Foldseek 3Di:
DDDDDDDPPPPDCDPVNVVVVVVVVVVVVVVVVVVVVVVVVVVVVVVVVVVVVVLVVLPPPPDDPVVSVVVVVVVVVVVVVVVVVVVVVVVVVVVVVVVVVVVVVVVVVVVVVVVVQVVCCVVPVDGPVVVVVQVVCCVPPVCHPVNVVPDDPVRVVVVVVVVVVVVVVVVVVVVVVVVVVVVVVD

pLDDT: mean 72.62, std 10.07, range [40.94, 88.38]